Protein AF-A0A6U4D670-F1 (afdb_monomer_lite)

Foldseek 3Di:
DPPPPVVVVVPVVVVVVVVVVVVVVVVVVVLVVLVVVLVVLVVVLVVVCVVCNVVCQCPVDVLSVLSVLLSVLSVVLSVLVVVLCVVCVVPDDPPPSCPVSVVSCVVSPVSVVVCVLVVLCPDPVSVVVSVVVVVVVVVCVVVVVVVLVVLLVQLVVVLVVVVVVVVPDDPDDPDDDPPCPCPVQRPDSVSSSVVSVCVVVVVDDPVVVVVVVVVVVVVVPPPDDDDDD

Secondary structure (DSSP, 8-state):
--SSSTTTTTTTHHHHHHHHHHHHHHHHHHHHHHHHHHHHHHHHHHHHHHHH-HHHHHHH-HHHHHHHHHHHHHHHHHHHHHHHHHHTTT---TTTTTHHHHHHHHHHHHHHHHHHHHHHTTSHHHHHHHHHHHHHHHHHHHHHHHHHHHHHHHHHHHHHHHHHHHTTS-S------------TTSSSHHHHHHHHHHHHTT---HHHHHHHHHHHHHTTS-S------

Radius of gyration: 28.87 Å; chains: 1; bounding box: 53×90×86 Å

InterPro domains:
  IPR005821 Ion transport domain [PF00520] (36-203)
  IPR024862 Transient receptor potential cation channel subfamily V [PTHR10582] (30-207)

pLDDT: mean 78.89, std 16.26, range [40.81, 96.44]

Sequence (229 aa):
MPQAAAAADGQLGGAEGWRSELAVAVAFLAGALAALLLLFFAAHELQGMVQSGPYEHLRGDIWNCVDFVSIIAQGLTLFLLVVDYRRAGGGVSVHGDFQASSTCASIALPPAWFSLLYFMLGFEGSGMLARMVIEITRGVRDFVIILAVVVIGFALSFYVLFQAGSMQHDPMTVGDVDVEDEVFGYRNPLAALVSGFALMLGDFDRDEFSASANESLMNGESENPEPEA

Structure (mmCIF, N/CA/C/O backbone):
data_AF-A0A6U4D670-F1
#
_entry.id   AF-A0A6U4D670-F1
#
loop_
_atom_site.group_PDB
_atom_site.id
_atom_site.type_symbol
_atom_site.label_atom_id
_atom_site.label_alt_id
_atom_site.label_comp_id
_atom_site.label_asym_id
_atom_site.label_entity_id
_atom_site.label_seq_id
_atom_site.pdbx_PDB_ins_code
_atom_site.Cartn_x
_atom_site.Cartn_y
_atom_site.Cartn_z
_atom_site.occupancy
_atom_site.B_iso_or_equiv
_atom_site.auth_seq_id
_atom_site.auth_comp_id
_atom_site.auth_asym_id
_atom_site.auth_atom_id
_atom_site.pdbx_PDB_model_num
ATOM 1 N N . MET A 1 1 ? 5.973 48.879 -40.414 1.00 51.97 1 MET A N 1
ATOM 2 C CA . MET A 1 1 ? 5.107 48.695 -39.230 1.00 51.97 1 MET A CA 1
ATOM 3 C C . MET A 1 1 ? 5.363 47.330 -38.559 1.00 51.97 1 MET A C 1
ATOM 5 O O . MET A 1 1 ? 4.546 46.442 -38.748 1.00 51.97 1 MET A O 1
ATOM 9 N N . PRO A 1 2 ? 6.459 47.122 -37.790 1.00 52.75 2 PRO A N 1
ATOM 10 C CA . PRO A 1 2 ? 6.677 45.880 -37.031 1.00 52.75 2 PRO A CA 1
ATOM 11 C C . PRO A 1 2 ? 6.751 46.063 -35.496 1.00 52.75 2 PRO A C 1
ATOM 13 O O . PRO A 1 2 ? 6.993 45.104 -34.780 1.00 52.75 2 PRO A O 1
ATOM 16 N N . GLN A 1 3 ? 6.537 47.270 -34.958 1.00 52.72 3 GLN A N 1
ATOM 17 C CA . GLN A 1 3 ? 6.722 47.552 -33.521 1.00 52.72 3 GLN A CA 1
ATOM 18 C C . GLN A 1 3 ? 5.490 47.306 -32.634 1.00 52.72 3 GLN A C 1
ATOM 20 O O . GLN A 1 3 ? 5.610 47.373 -31.418 1.00 52.72 3 GLN A O 1
ATOM 25 N N . ALA A 1 4 ? 4.319 47.000 -33.202 1.00 54.19 4 ALA A N 1
ATOM 26 C CA . ALA A 1 4 ? 3.092 46.830 -32.414 1.00 54.19 4 ALA A CA 1
ATOM 27 C C . ALA A 1 4 ? 2.857 45.386 -31.919 1.00 54.19 4 ALA A C 1
ATOM 29 O O . ALA A 1 4 ? 2.030 45.180 -31.040 1.00 54.19 4 ALA A O 1
ATOM 30 N N . ALA A 1 5 ? 3.580 44.391 -32.451 1.00 54.66 5 ALA A N 1
ATOM 31 C CA . ALA A 1 5 ? 3.377 42.980 -32.101 1.00 54.66 5 ALA A CA 1
ATOM 32 C C . ALA A 1 5 ? 4.195 42.516 -30.878 1.00 54.66 5 ALA A C 1
ATOM 34 O O . ALA A 1 5 ? 3.790 41.587 -30.193 1.00 54.66 5 ALA A O 1
ATOM 35 N N . ALA A 1 6 ? 5.304 43.188 -30.548 1.00 52.97 6 ALA A N 1
ATOM 36 C CA . ALA A 1 6 ? 6.181 42.791 -29.437 1.00 52.97 6 ALA A CA 1
ATOM 37 C C . ALA A 1 6 ? 5.686 43.237 -28.044 1.00 52.97 6 ALA A C 1
ATOM 39 O O . ALA A 1 6 ? 6.217 42.796 -27.031 1.00 52.97 6 ALA A O 1
ATOM 40 N N . ALA A 1 7 ? 4.676 44.112 -27.973 1.00 51.53 7 ALA A N 1
ATOM 41 C CA . ALA A 1 7 ? 4.140 44.610 -26.704 1.00 51.53 7 ALA A CA 1
ATOM 42 C C . ALA A 1 7 ? 2.998 43.744 -26.133 1.00 51.53 7 ALA A C 1
ATOM 44 O O . ALA A 1 7 ? 2.655 43.900 -24.965 1.00 51.53 7 ALA A O 1
ATOM 45 N N . ALA A 1 8 ? 2.420 42.833 -26.927 1.00 52.25 8 ALA A N 1
ATOM 46 C CA . ALA A 1 8 ? 1.309 41.981 -26.494 1.00 52.25 8 ALA A CA 1
ATOM 47 C C . ALA A 1 8 ? 1.768 40.688 -25.787 1.00 52.25 8 ALA A C 1
ATOM 49 O O . ALA A 1 8 ? 1.069 40.206 -24.899 1.00 52.25 8 ALA A O 1
ATOM 50 N N . ASP A 1 9 ? 2.964 40.173 -26.100 1.00 50.78 9 ASP A N 1
ATOM 51 C CA . ASP A 1 9 ? 3.511 38.953 -25.474 1.00 50.78 9 ASP A CA 1
ATOM 52 C C . ASP A 1 9 ? 3.996 39.168 -24.029 1.00 50.78 9 ASP A C 1
ATOM 54 O O . ASP A 1 9 ? 4.033 38.238 -23.228 1.00 50.78 9 ASP A O 1
ATOM 58 N N . GLY A 1 10 ? 4.312 40.409 -23.641 1.00 51.47 10 GLY A N 1
ATOM 59 C CA . GLY A 1 10 ? 4.771 40.730 -22.284 1.00 51.47 10 GLY A CA 1
ATOM 60 C C . GLY A 1 10 ? 3.669 40.746 -21.215 1.00 51.47 10 GLY A C 1
ATOM 61 O O . GLY A 1 10 ? 3.979 40.773 -20.026 1.00 51.47 10 GLY A O 1
ATOM 62 N N . GLN A 1 11 ? 2.390 40.737 -21.608 1.00 47.88 11 GLN A N 1
ATOM 63 C CA . GLN A 1 11 ? 1.257 40.877 -20.681 1.00 47.88 11 GLN A CA 1
ATOM 64 C C . GLN A 1 11 ? 0.567 39.554 -20.314 1.00 47.88 11 GLN A C 1
ATOM 66 O O . GLN A 1 11 ? -0.171 39.519 -19.329 1.00 47.88 11 GLN A O 1
ATOM 71 N N . LEU A 1 12 ? 0.832 38.460 -21.036 1.00 51.38 12 LEU A N 1
ATOM 72 C CA . LEU A 1 12 ? 0.263 37.139 -20.729 1.00 51.38 12 LEU A CA 1
ATOM 73 C C . LEU A 1 12 ? 1.076 36.360 -19.677 1.00 51.38 12 LEU A C 1
ATOM 75 O O . LEU A 1 12 ? 0.504 35.554 -18.947 1.00 51.38 12 LEU A O 1
ATOM 79 N N . GLY A 1 13 ? 2.365 36.674 -19.492 1.00 55.50 13 GLY A N 1
ATOM 80 C CA . GLY A 1 13 ? 3.217 36.017 -18.487 1.00 55.50 13 GLY A CA 1
ATOM 81 C C . GLY A 1 13 ? 2.838 36.310 -17.025 1.00 55.50 13 GLY A C 1
ATOM 82 O O . GLY A 1 13 ? 3.104 35.501 -16.139 1.00 55.50 13 GLY A O 1
ATOM 83 N N . GLY A 1 14 ? 2.159 37.430 -16.750 1.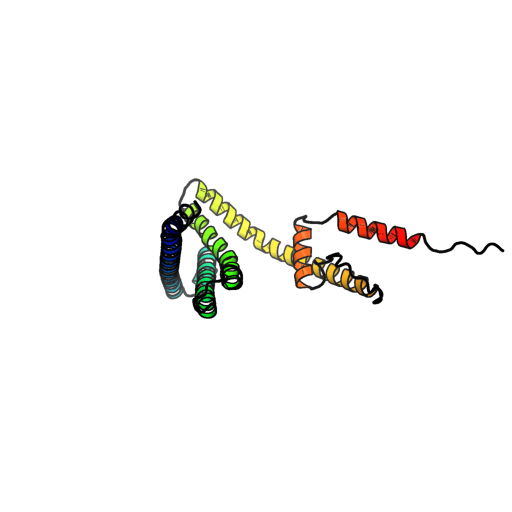00 59.59 14 GLY A N 1
ATOM 84 C CA . GLY A 1 14 ? 1.723 37.780 -15.390 1.00 59.59 14 GLY A CA 1
ATOM 85 C C . GLY A 1 14 ? 0.540 36.948 -14.880 1.00 59.59 14 GLY A C 1
ATOM 86 O O . GLY A 1 14 ? 0.387 36.762 -13.673 1.00 59.59 14 GLY A O 1
ATOM 87 N N . ALA A 1 15 ? -0.292 36.420 -15.784 1.00 60.25 15 ALA A N 1
ATOM 88 C CA . ALA A 1 15 ? -1.466 35.625 -15.424 1.00 60.25 15 ALA A CA 1
ATOM 89 C C . ALA A 1 15 ? -1.141 34.142 -15.160 1.00 60.25 15 ALA A C 1
ATOM 91 O O . ALA A 1 15 ? -1.940 33.448 -14.532 1.00 60.25 15 ALA A O 1
ATOM 92 N N . GLU A 1 16 ? 0.014 33.650 -15.605 1.00 67.06 16 GLU A N 1
ATOM 93 C CA . GLU A 1 16 ? 0.447 32.271 -15.351 1.00 67.06 16 GLU A CA 1
ATOM 94 C C . GLU A 1 16 ? 1.275 32.146 -14.064 1.00 67.06 16 GLU A C 1
ATOM 96 O O . GLU A 1 16 ? 1.171 31.136 -13.368 1.00 67.06 16 GLU A O 1
ATOM 101 N N . GLY A 1 17 ? 2.004 33.201 -13.676 1.00 74.62 17 GLY A N 1
ATOM 102 C CA . GLY A 1 17 ? 2.843 33.204 -12.471 1.00 74.62 17 GLY A CA 1
ATOM 10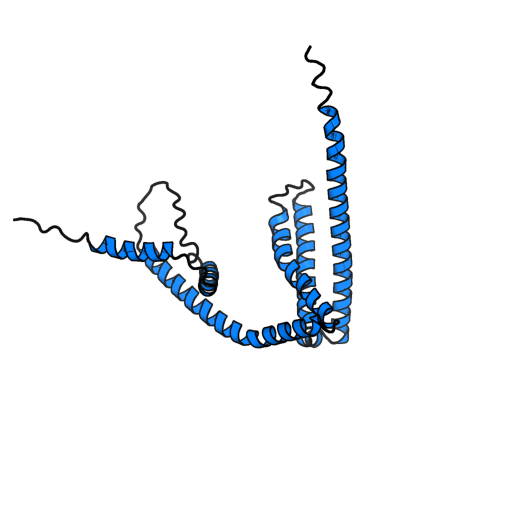3 C C . GLY A 1 17 ? 2.072 33.019 -11.159 1.00 74.62 17 GLY A C 1
ATOM 104 O O . GLY A 1 17 ? 2.480 32.236 -10.308 1.00 74.62 17 GLY A O 1
ATOM 105 N N . TRP A 1 18 ? 0.906 33.655 -10.993 1.00 78.69 18 TRP A N 1
ATOM 106 C CA . TRP A 1 18 ? 0.138 33.504 -9.746 1.00 78.69 18 TRP A CA 1
ATOM 107 C C . TRP A 1 18 ? -0.460 32.097 -9.582 1.00 78.69 18 TRP A C 1
ATOM 109 O O . TRP A 1 18 ? -0.697 31.651 -8.460 1.00 78.69 18 TRP A O 1
ATOM 119 N N . ARG A 1 19 ? -0.696 31.367 -10.682 1.00 79.88 19 ARG A N 1
ATOM 120 C CA . ARG A 1 19 ? -1.243 30.001 -10.634 1.00 79.88 19 ARG A CA 1
ATOM 121 C C . ARG A 1 19 ? -0.210 28.995 -10.141 1.00 79.88 19 ARG A C 1
ATOM 123 O O . ARG A 1 19 ? -0.567 28.113 -9.363 1.00 79.88 19 ARG A O 1
ATOM 130 N N . SER A 1 20 ? 1.048 29.130 -10.562 1.00 79.12 20 SER A N 1
ATOM 131 C CA . SER A 1 20 ? 2.129 28.261 -10.091 1.00 79.12 20 SER A CA 1
ATOM 132 C C . SER A 1 20 ? 2.463 28.528 -8.621 1.00 79.12 20 SER A C 1
ATOM 134 O O . SER A 1 20 ? 2.608 27.576 -7.858 1.00 79.12 20 SER A O 1
ATOM 136 N N . GLU A 1 21 ? 2.474 29.790 -8.183 1.00 80.88 21 GLU A N 1
ATOM 137 C CA . GLU A 1 21 ? 2.678 30.136 -6.769 1.00 80.88 21 GLU A CA 1
ATOM 138 C C . GLU A 1 21 ? 1.559 29.600 -5.864 1.00 80.88 21 GLU A C 1
ATOM 140 O O . GLU A 1 21 ? 1.838 29.011 -4.816 1.00 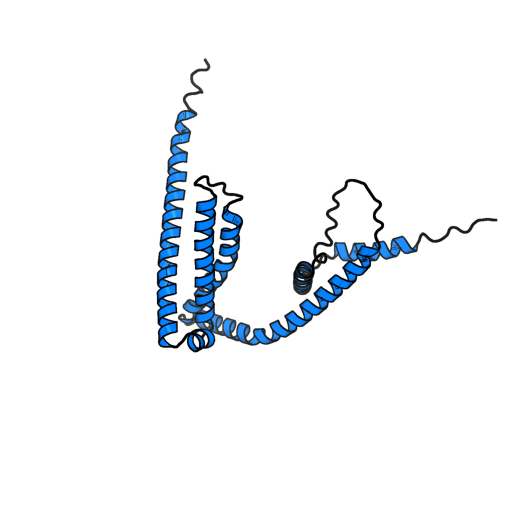80.88 21 GLU A O 1
ATOM 145 N N . LEU A 1 22 ? 0.292 29.730 -6.282 1.00 86.31 22 LEU A N 1
ATOM 146 C CA . LEU A 1 22 ? -0.829 29.150 -5.538 1.00 86.31 22 LEU A CA 1
ATOM 147 C C . LEU A 1 22 ? -0.761 27.622 -5.493 1.00 86.31 22 LEU A C 1
ATOM 149 O O . LEU A 1 22 ? -1.009 27.044 -4.437 1.00 86.31 22 LEU A O 1
ATOM 153 N N . ALA A 1 23 ? -0.414 26.962 -6.600 1.00 82.00 23 ALA A N 1
ATOM 154 C CA . ALA A 1 23 ? -0.290 25.507 -6.634 1.00 82.00 23 ALA A CA 1
ATOM 155 C C . ALA A 1 23 ? 0.781 25.007 -5.652 1.00 82.00 23 ALA A C 1
ATOM 157 O O . ALA A 1 23 ? 0.543 24.057 -4.905 1.00 82.00 23 ALA A O 1
ATOM 158 N N . VAL A 1 24 ? 1.927 25.692 -5.594 1.00 81.25 24 VAL A N 1
ATOM 159 C CA . VAL A 1 24 ? 3.004 25.387 -4.646 1.00 81.25 24 VAL A CA 1
ATOM 160 C C . VAL A 1 24 ? 2.536 25.605 -3.205 1.00 81.25 24 VAL A C 1
ATOM 162 O O . VAL A 1 24 ? 2.697 24.714 -2.370 1.00 81.25 24 VAL A O 1
ATOM 165 N N . ALA A 1 25 ? 1.897 26.738 -2.906 1.00 83.81 25 ALA A N 1
ATOM 166 C CA . ALA A 1 25 ? 1.380 27.022 -1.567 1.00 83.81 25 ALA A CA 1
ATOM 167 C C . ALA A 1 25 ? 0.340 25.984 -1.107 1.00 83.81 25 ALA A C 1
ATOM 169 O O . ALA A 1 25 ? 0.400 25.509 0.029 1.00 83.81 25 ALA A O 1
ATOM 170 N N . VAL A 1 26 ? -0.578 25.586 -1.994 1.00 85.88 26 VAL A N 1
ATOM 171 C CA . VAL A 1 26 ? -1.579 24.544 -1.721 1.00 85.88 26 VAL A CA 1
ATOM 172 C C . VAL A 1 26 ? -0.908 23.196 -1.461 1.00 85.88 26 VAL A C 1
ATOM 174 O O . VAL A 1 26 ? -1.277 22.522 -0.500 1.00 85.88 26 VAL A O 1
ATOM 177 N N . ALA A 1 27 ? 0.099 22.816 -2.249 1.00 82.88 27 ALA A N 1
ATOM 178 C CA . ALA A 1 27 ? 0.836 21.570 -2.044 1.00 82.88 27 ALA A CA 1
ATOM 179 C C . ALA A 1 27 ? 1.574 21.549 -0.694 1.00 82.88 27 ALA A C 1
ATOM 181 O O . ALA A 1 27 ? 1.506 20.554 0.029 1.00 82.88 27 ALA A O 1
ATOM 182 N N . PHE A 1 28 ? 2.216 22.657 -0.306 1.00 84.50 28 PHE A N 1
ATOM 183 C CA . PHE A 1 28 ? 2.864 22.780 1.003 1.00 84.50 28 PHE A CA 1
ATOM 184 C C . PHE A 1 28 ? 1.863 22.698 2.158 1.00 84.50 28 PHE A C 1
ATOM 186 O O . PHE A 1 28 ? 2.112 21.983 3.130 1.00 84.50 28 PHE A O 1
ATOM 193 N N . LEU A 1 29 ? 0.724 23.388 2.053 1.00 89.75 29 LEU A N 1
ATOM 194 C CA . LEU A 1 29 ? -0.338 23.327 3.060 1.00 89.75 29 LEU A CA 1
ATOM 195 C C . LEU A 1 29 ? -0.916 21.913 3.183 1.00 89.75 29 LEU A C 1
ATOM 197 O O . LEU A 1 29 ? -1.081 21.420 4.297 1.00 89.75 29 LEU A O 1
ATOM 201 N N . ALA A 1 30 ? -1.173 21.245 2.057 1.00 88.12 30 ALA A N 1
ATOM 202 C CA . ALA A 1 30 ? -1.659 19.870 2.033 1.00 88.12 30 ALA A CA 1
ATOM 203 C C . ALA A 1 30 ? -0.645 18.900 2.660 1.00 88.12 30 ALA A C 1
ATOM 205 O O . ALA A 1 30 ? -1.025 18.074 3.488 1.00 88.12 30 ALA A O 1
ATOM 206 N N . GLY A 1 31 ? 0.644 19.035 2.334 1.00 87.62 31 GLY A N 1
ATOM 207 C CA . GLY A 1 31 ? 1.711 18.223 2.921 1.00 87.62 31 GLY A CA 1
ATOM 208 C C . GLY A 1 31 ? 1.872 18.444 4.428 1.00 87.62 31 GLY A C 1
ATOM 209 O O . GLY A 1 31 ? 1.986 17.482 5.186 1.00 87.62 31 GLY A O 1
ATOM 210 N N . ALA A 1 32 ? 1.819 19.698 4.886 1.00 90.19 32 ALA A N 1
ATOM 211 C CA . ALA A 1 32 ? 1.884 20.031 6.309 1.00 90.19 32 ALA A CA 1
ATOM 212 C C . ALA A 1 32 ? 0.674 19.483 7.083 1.00 90.19 32 ALA A C 1
ATOM 214 O O . ALA A 1 32 ? 0.835 18.921 8.168 1.00 90.19 32 ALA A O 1
ATOM 215 N N . LEU A 1 33 ? -0.527 19.601 6.511 1.00 94.00 33 LEU A N 1
ATOM 216 C CA . LEU A 1 33 ? -1.744 19.033 7.082 1.00 94.00 33 LEU A CA 1
ATOM 217 C C . LEU A 1 33 ? -1.661 17.503 7.160 1.00 94.00 33 LEU A C 1
ATOM 219 O O . LEU A 1 33 ? -1.970 16.936 8.205 1.00 94.00 33 LEU A O 1
ATOM 223 N N . ALA A 1 34 ? -1.200 16.843 6.094 1.00 90.75 34 ALA A N 1
ATOM 224 C CA . ALA A 1 34 ? -1.013 15.395 6.070 1.00 90.75 34 ALA A CA 1
ATOM 225 C C . ALA A 1 34 ? -0.018 14.932 7.147 1.00 90.75 34 ALA A C 1
ATOM 227 O O . ALA A 1 34 ? -0.297 13.976 7.866 1.00 90.75 34 ALA A O 1
ATOM 228 N N . ALA A 1 35 ? 1.099 15.645 7.323 1.00 92.62 35 ALA A N 1
ATOM 229 C CA . ALA A 1 35 ? 2.068 15.349 8.376 1.00 92.62 35 ALA A CA 1
ATOM 230 C C . ALA A 1 35 ? 1.473 15.518 9.785 1.00 92.62 35 ALA A C 1
ATOM 232 O O . ALA A 1 35 ? 1.715 14.687 10.659 1.00 92.62 35 ALA A O 1
ATOM 233 N N . LEU A 1 36 ? 0.669 16.562 10.010 1.00 96.06 36 LEU A N 1
ATOM 234 C CA . LEU A 1 36 ? 0.008 16.790 11.297 1.00 96.06 36 LEU A CA 1
ATOM 235 C C . LEU A 1 36 ? -1.016 15.694 11.607 1.00 96.06 36 LEU A C 1
ATOM 237 O O . LEU A 1 36 ? -1.032 15.173 12.722 1.00 96.06 36 LEU A O 1
ATOM 241 N N . LEU A 1 37 ? -1.837 15.319 10.624 1.00 93.75 37 LEU A N 1
ATOM 242 C CA . LEU A 1 37 ? -2.795 14.223 10.763 1.00 93.75 37 LEU A CA 1
ATOM 243 C C . LEU A 1 37 ? -2.079 12.899 11.035 1.00 93.75 37 LEU A C 1
ATOM 245 O O . LEU A 1 37 ? -2.473 12.176 11.946 1.00 93.75 37 LEU A O 1
ATOM 249 N N . LEU A 1 38 ? -0.992 12.613 10.317 1.00 94.00 38 LEU A N 1
ATOM 250 C CA . LEU A 1 38 ? -0.191 11.415 10.547 1.00 94.00 38 LEU A CA 1
ATOM 251 C C . LEU A 1 38 ? 0.356 11.365 11.978 1.00 94.00 38 LEU A C 1
ATOM 253 O O . LEU A 1 38 ? 0.266 10.327 12.626 1.00 94.00 38 LEU A O 1
ATOM 257 N N . LEU A 1 39 ? 0.895 12.476 12.489 1.00 95.62 39 LEU A N 1
ATOM 258 C CA . LEU A 1 39 ? 1.386 12.553 13.868 1.00 95.62 39 LEU A CA 1
ATOM 259 C C . LEU A 1 39 ? 0.264 12.346 14.888 1.00 95.62 39 LEU A C 1
ATOM 261 O O . LEU A 1 39 ? 0.475 11.672 15.894 1.00 95.62 39 LEU A O 1
ATOM 265 N N . PHE A 1 40 ? -0.922 12.898 14.625 1.00 96.38 40 PHE A N 1
ATOM 266 C CA . PHE A 1 40 ? -2.096 12.691 15.466 1.00 96.38 40 PHE A CA 1
ATOM 267 C C . PHE A 1 40 ? -2.504 11.210 15.514 1.00 96.38 40 PHE A C 1
ATOM 269 O O . PHE A 1 40 ? -2.640 10.655 16.605 1.00 96.38 40 PHE A O 1
ATOM 276 N N . PHE A 1 41 ? -2.627 10.548 14.359 1.00 94.56 41 PHE A N 1
ATOM 277 C CA . PHE A 1 41 ? -2.946 9.118 14.292 1.00 94.56 41 PHE A CA 1
ATOM 278 C C . PHE A 1 41 ? -1.851 8.252 14.922 1.00 94.56 41 PHE A C 1
ATOM 280 O O . PHE A 1 41 ? -2.153 7.359 15.708 1.00 94.56 41 PHE A O 1
ATOM 287 N N . ALA A 1 42 ? -0.577 8.556 14.668 1.00 94.75 42 ALA A N 1
ATOM 288 C CA . ALA A 1 42 ? 0.547 7.846 15.272 1.00 94.75 42 ALA A CA 1
ATOM 289 C C . ALA A 1 42 ? 0.561 7.971 16.803 1.00 94.75 42 ALA A C 1
ATOM 291 O O . ALA A 1 42 ? 0.826 6.992 17.498 1.00 94.75 42 ALA A O 1
ATOM 292 N N . ALA A 1 43 ? 0.252 9.155 17.342 1.00 95.88 43 ALA A N 1
ATOM 293 C CA . ALA A 1 43 ? 0.142 9.359 18.782 1.00 95.88 43 ALA A CA 1
ATOM 294 C C . ALA A 1 43 ? -1.031 8.567 19.379 1.00 95.88 43 ALA A C 1
ATOM 296 O O . ALA A 1 43 ? -0.876 7.963 20.442 1.00 95.88 43 ALA A O 1
ATOM 297 N N . HIS A 1 44 ? -2.175 8.532 18.688 1.00 94.19 44 HIS A N 1
ATOM 298 C CA . HIS A 1 44 ? -3.331 7.755 19.123 1.00 94.19 44 HIS A CA 1
ATOM 299 C C . HIS A 1 44 ? -3.031 6.247 19.133 1.00 94.19 44 HIS A C 1
ATOM 301 O O . HIS A 1 44 ? -3.315 5.581 20.133 1.00 94.19 44 HIS A O 1
ATOM 307 N N . GLU A 1 45 ? -2.416 5.716 18.075 1.00 94.25 45 GLU A N 1
ATOM 308 C CA . GLU A 1 45 ? -2.035 4.302 18.001 1.00 94.25 45 GLU A CA 1
ATOM 309 C C . GLU A 1 45 ? -0.985 3.938 19.050 1.00 94.25 45 GLU A C 1
ATOM 311 O O . GLU A 1 45 ? -1.106 2.919 19.730 1.00 94.25 45 GLU A O 1
ATOM 316 N N . LEU A 1 46 ? 0.015 4.800 19.260 1.00 94.50 46 LEU A N 1
ATOM 317 C CA . LEU A 1 46 ? 1.027 4.585 20.290 1.00 94.50 46 LEU A CA 1
ATOM 318 C C . LEU A 1 46 ? 0.398 4.542 21.687 1.00 94.50 46 LEU A C 1
ATOM 320 O O . LEU A 1 46 ? 0.760 3.691 22.499 1.00 94.50 46 LEU A O 1
ATOM 324 N N . GLN A 1 47 ? -0.562 5.426 21.966 1.00 95.06 47 GLN A N 1
ATOM 325 C CA . GLN A 1 47 ? -1.297 5.399 23.225 1.00 95.06 47 GLN A CA 1
ATOM 326 C C . GLN A 1 47 ? -2.092 4.093 23.383 1.00 95.06 47 GLN A C 1
ATOM 328 O O . GLN A 1 47 ? -2.080 3.521 24.473 1.00 95.06 47 GLN A O 1
ATOM 333 N N . GLY A 1 48 ? -2.726 3.600 22.314 1.00 90.94 48 GLY A N 1
ATOM 334 C CA . GLY A 1 48 ? -3.399 2.296 22.304 1.00 90.94 48 GLY A CA 1
ATOM 335 C C . GLY A 1 48 ? -2.438 1.157 22.648 1.00 90.94 48 GLY A C 1
ATOM 336 O O . GLY A 1 48 ? -2.661 0.423 23.611 1.00 90.94 48 GLY A O 1
ATOM 337 N N . MET A 1 49 ? -1.294 1.095 21.962 1.00 93.19 49 MET A N 1
ATOM 338 C CA . MET A 1 49 ? -0.256 0.087 22.206 1.00 93.19 49 MET A CA 1
ATOM 339 C C . MET A 1 49 ? 0.306 0.118 23.628 1.00 93.19 49 MET A C 1
ATOM 341 O O . MET A 1 49 ? 0.642 -0.932 24.173 1.00 93.19 49 MET A O 1
ATOM 345 N N . VAL A 1 50 ? 0.427 1.299 24.238 1.00 96.44 50 VAL A N 1
ATOM 346 C CA . VAL A 1 50 ? 0.893 1.431 25.627 1.00 96.44 50 VAL A CA 1
ATOM 347 C C . VAL A 1 50 ? -0.144 0.892 26.618 1.00 96.44 50 VAL A C 1
ATOM 349 O O . VAL A 1 50 ? 0.240 0.351 27.653 1.00 96.44 50 VAL A O 1
ATOM 352 N N . GLN A 1 51 ? -1.439 1.015 26.318 1.00 94.62 51 GLN A N 1
ATOM 353 C CA . GLN A 1 51 ? -2.511 0.593 27.223 1.00 94.62 51 GLN A CA 1
ATOM 354 C C . GLN A 1 51 ? -2.783 -0.915 27.178 1.00 94.62 51 GLN A C 1
ATOM 356 O O . GLN A 1 51 ? -2.927 -1.528 28.233 1.00 94.62 51 GLN A O 1
ATOM 361 N N . SER A 1 52 ? -2.848 -1.515 25.989 1.00 91.94 52 SER A N 1
ATOM 362 C CA . SER A 1 52 ? -3.133 -2.950 25.819 1.00 91.94 52 SER A CA 1
ATOM 363 C C . SER A 1 52 ? -1.880 -3.808 25.625 1.00 91.94 52 SER A C 1
ATOM 365 O O . SER A 1 52 ? -1.949 -5.029 25.665 1.00 91.94 52 SER A O 1
ATOM 367 N N . GLY A 1 53 ? -0.718 -3.194 25.405 1.00 92.31 53 GLY A N 1
ATOM 368 C CA . GLY A 1 53 ? 0.496 -3.888 24.987 1.00 92.31 53 GLY A CA 1
ATOM 369 C C . GLY A 1 53 ? 0.542 -4.109 23.465 1.00 92.31 53 GLY A C 1
ATOM 370 O O . GLY A 1 53 ? -0.492 -4.298 22.819 1.00 92.31 53 GLY A O 1
ATOM 371 N N . PRO A 1 54 ? 1.744 -4.121 22.855 1.00 90.12 54 PRO A N 1
ATOM 372 C CA . PRO A 1 54 ? 1.893 -4.106 21.397 1.00 90.12 54 PRO A CA 1
ATOM 373 C C . PRO A 1 54 ? 1.386 -5.389 20.727 1.00 90.12 54 PRO A C 1
ATOM 375 O O . PRO A 1 54 ? 0.834 -5.347 19.631 1.00 90.12 54 PRO A O 1
ATOM 378 N N . TYR A 1 55 ? 1.555 -6.538 21.384 1.00 90.69 55 TYR A N 1
ATOM 379 C CA . TYR A 1 55 ? 1.149 -7.827 20.829 1.00 90.69 55 TYR A CA 1
ATOM 380 C C . TYR A 1 55 ? -0.372 -8.011 20.826 1.00 90.69 55 TYR A C 1
ATOM 382 O O . TYR A 1 55 ? -0.942 -8.448 19.827 1.00 90.69 55 TYR A O 1
ATOM 390 N N . GLU A 1 56 ? -1.032 -7.660 21.931 1.00 91.56 56 GLU A N 1
ATOM 391 C CA . GLU A 1 56 ? -2.487 -7.774 22.059 1.00 91.56 56 GLU A CA 1
ATOM 392 C C . GLU A 1 56 ? -3.197 -6.739 21.183 1.00 91.56 56 GLU A C 1
ATOM 394 O O . GLU A 1 56 ? -4.186 -7.075 20.535 1.00 91.56 56 GLU A O 1
ATOM 399 N N . HIS A 1 57 ? -2.638 -5.526 21.065 1.00 88.75 57 HIS A N 1
ATOM 400 C CA . HIS A 1 57 ? -3.175 -4.468 20.200 1.00 88.75 57 HIS A CA 1
ATOM 401 C C . HIS A 1 57 ? -3.200 -4.874 18.724 1.00 88.75 57 HIS A C 1
ATOM 403 O O . HIS A 1 57 ? -4.229 -4.750 18.063 1.00 88.75 57 HIS A O 1
ATOM 409 N N . LEU A 1 58 ? -2.077 -5.392 18.210 1.00 88.38 58 LEU A N 1
ATOM 410 C CA . LEU A 1 58 ? -1.930 -5.720 16.787 1.00 88.38 58 LEU A CA 1
ATOM 411 C C . LEU A 1 58 ? -2.625 -7.025 16.387 1.00 88.38 58 LEU A C 1
ATOM 413 O O . LEU A 1 58 ? -3.020 -7.176 15.233 1.00 88.38 58 LEU A O 1
ATOM 417 N N . ARG A 1 59 ? -2.747 -7.990 17.307 1.00 87.38 59 ARG A N 1
ATOM 418 C CA . ARG A 1 59 ? -3.382 -9.287 17.017 1.00 87.38 59 ARG A CA 1
ATOM 419 C C . ARG A 1 59 ? -4.874 -9.308 17.352 1.00 87.38 59 ARG A C 1
ATOM 421 O O . ARG A 1 59 ? -5.592 -10.146 16.809 1.00 87.38 59 ARG A O 1
ATOM 428 N N . GLY A 1 60 ? -5.320 -8.433 18.251 1.00 82.56 60 GLY A N 1
ATOM 429 C CA . GLY A 1 60 ? -6.699 -8.386 18.732 1.00 82.56 60 GLY A CA 1
ATOM 430 C C . GLY A 1 60 ? -7.695 -7.903 17.681 1.00 82.56 60 GLY A C 1
ATOM 431 O O . GLY A 1 60 ? -8.794 -8.449 17.603 1.00 82.56 60 GLY A O 1
ATOM 432 N N . ASP A 1 61 ? -7.302 -6.941 16.842 1.00 87.50 61 ASP A N 1
ATOM 433 C CA . ASP A 1 61 ? -8.154 -6.398 15.784 1.00 87.50 61 ASP A CA 1
ATOM 434 C C . ASP A 1 61 ? -7.385 -6.214 14.467 1.00 87.50 61 ASP A C 1
ATOM 436 O O . ASP A 1 61 ? -6.244 -5.750 14.441 1.00 87.50 61 ASP A O 1
ATOM 440 N N . ILE A 1 62 ? -8.032 -6.570 13.356 1.00 88.75 62 ILE A N 1
ATOM 441 C CA . ILE A 1 62 ? -7.481 -6.398 12.008 1.00 88.75 62 ILE A CA 1
ATOM 442 C C . ILE A 1 62 ? -7.329 -4.914 11.662 1.00 88.75 62 ILE A C 1
ATOM 444 O O . ILE A 1 62 ? -6.392 -4.554 10.953 1.00 88.75 62 ILE A O 1
ATOM 448 N N . TRP A 1 63 ? -8.201 -4.055 12.195 1.00 90.81 63 TRP A N 1
ATOM 449 C CA . TRP A 1 63 ? -8.177 -2.616 11.929 1.00 90.81 63 TRP A CA 1
ATOM 450 C C . TRP A 1 63 ? -6.935 -1.945 12.500 1.00 90.81 63 TRP A C 1
ATOM 452 O O . TRP A 1 63 ? -6.254 -1.241 11.766 1.00 90.81 63 TRP A O 1
ATOM 462 N N . ASN A 1 64 ? -6.546 -2.285 13.732 1.00 91.81 64 ASN A N 1
ATOM 463 C CA . ASN A 1 64 ? -5.303 -1.794 14.334 1.00 91.81 64 ASN A CA 1
ATOM 464 C C . ASN A 1 64 ? -4.076 -2.173 13.491 1.00 91.81 64 ASN A C 1
ATOM 466 O O . ASN A 1 64 ? -3.127 -1.403 13.370 1.00 91.81 64 ASN A O 1
ATOM 470 N N . CYS A 1 65 ? -4.084 -3.366 12.885 1.00 90.50 65 CYS A N 1
ATOM 471 C CA . CYS A 1 65 ? -3.015 -3.788 11.985 1.00 90.50 65 CYS A CA 1
ATOM 472 C C . CYS A 1 65 ? -3.002 -2.957 10.691 1.00 90.50 65 CYS A C 1
ATOM 474 O O . CYS A 1 65 ? -1.936 -2.494 10.282 1.00 90.50 65 CYS A O 1
ATOM 476 N N . VAL A 1 66 ? -4.167 -2.731 10.073 1.00 92.00 66 VAL A N 1
ATOM 477 C CA . VAL A 1 66 ? -4.301 -1.898 8.865 1.00 92.00 66 VAL A CA 1
ATOM 478 C C . VAL A 1 66 ? -3.875 -0.456 9.143 1.00 92.00 66 VAL A C 1
ATOM 480 O O . VAL A 1 66 ? -3.075 0.088 8.382 1.00 92.00 66 VAL A O 1
ATOM 483 N N . ASP A 1 67 ? -4.334 0.137 10.243 1.00 92.00 67 ASP A N 1
ATOM 484 C CA . ASP A 1 67 ? -4.013 1.514 10.621 1.00 92.00 67 ASP A CA 1
ATOM 485 C C . ASP A 1 67 ? -2.524 1.665 10.949 1.00 92.00 67 ASP A C 1
ATOM 487 O O . ASP A 1 67 ? -1.873 2.587 10.455 1.00 92.00 67 ASP A O 1
ATOM 491 N N . PHE A 1 68 ? -1.930 0.709 11.669 1.00 92.25 68 PHE A N 1
ATOM 492 C CA . PHE A 1 68 ? -0.492 0.705 11.937 1.00 92.25 68 PHE A CA 1
ATOM 493 C C . PHE A 1 68 ? 0.349 0.604 10.655 1.00 92.25 68 PHE A C 1
ATOM 495 O O . PHE A 1 68 ? 1.293 1.376 10.467 1.00 92.25 68 PHE A O 1
ATOM 502 N N . VAL A 1 69 ? -0.001 -0.313 9.745 1.00 92.44 69 VAL A N 1
ATOM 503 C CA . VAL A 1 69 ? 0.677 -0.453 8.444 1.00 92.44 69 VAL A CA 1
ATOM 504 C C . VAL A 1 69 ? 0.512 0.817 7.610 1.00 92.44 69 VAL A C 1
ATOM 506 O O . VAL A 1 69 ? 1.482 1.284 7.011 1.00 92.44 69 VAL A O 1
ATOM 509 N N . SER A 1 70 ? -0.683 1.409 7.612 1.00 93.38 70 SER A N 1
ATOM 510 C CA . SER A 1 70 ? -0.986 2.659 6.915 1.00 93.38 70 SER A CA 1
ATOM 511 C C . SER A 1 70 ? -0.138 3.820 7.446 1.00 93.38 70 SER A C 1
ATOM 513 O O . SER A 1 70 ? 0.507 4.514 6.660 1.00 93.38 70 SER A O 1
ATOM 515 N N . ILE A 1 71 ? -0.033 3.981 8.770 1.00 93.94 71 ILE A N 1
ATOM 516 C CA . ILE A 1 71 ? 0.795 5.016 9.411 1.00 93.94 71 ILE A CA 1
ATOM 517 C C . ILE A 1 71 ? 2.272 4.840 9.051 1.00 93.94 71 ILE A C 1
ATOM 519 O O . ILE A 1 71 ? 2.940 5.815 8.704 1.00 93.94 71 ILE A O 1
ATOM 523 N N . ILE A 1 72 ? 2.795 3.610 9.088 1.00 94.19 72 ILE A N 1
ATOM 524 C CA . ILE A 1 72 ? 4.186 3.343 8.700 1.00 94.19 72 ILE A CA 1
ATOM 525 C C . ILE A 1 72 ? 4.414 3.682 7.226 1.00 94.19 72 ILE A C 1
ATOM 527 O O . ILE A 1 72 ? 5.382 4.372 6.904 1.00 94.19 72 ILE A O 1
ATOM 531 N N . ALA A 1 73 ? 3.537 3.226 6.331 1.00 93.88 73 ALA A N 1
ATOM 532 C CA . ALA A 1 73 ? 3.678 3.447 4.895 1.00 93.88 73 ALA A CA 1
ATOM 533 C C . ALA A 1 73 ? 3.583 4.940 4.531 1.00 93.88 73 ALA A C 1
ATOM 535 O O . ALA A 1 73 ? 4.386 5.449 3.744 1.00 93.88 73 ALA A O 1
ATOM 536 N N . GLN A 1 74 ? 2.656 5.673 5.151 1.00 93.00 74 GLN A N 1
ATOM 537 C CA . GLN A 1 74 ? 2.526 7.122 4.982 1.00 93.00 74 GLN A CA 1
ATOM 538 C C . GLN A 1 74 ? 3.720 7.878 5.576 1.00 93.00 74 GLN A C 1
ATOM 540 O O . GLN A 1 74 ? 4.240 8.800 4.947 1.00 93.00 74 GLN A O 1
ATOM 545 N N . GLY A 1 75 ? 4.207 7.465 6.749 1.00 93.75 75 GLY A N 1
ATOM 546 C CA . GLY A 1 75 ? 5.409 8.031 7.360 1.00 93.75 75 GLY A CA 1
ATOM 547 C C . GLY A 1 75 ? 6.648 7.832 6.496 1.00 93.75 75 GLY A C 1
ATOM 548 O O . GLY A 1 75 ? 7.411 8.776 6.288 1.00 93.75 75 GLY A O 1
ATOM 549 N N . LEU A 1 76 ? 6.810 6.639 5.920 1.00 94.06 76 LEU A N 1
ATOM 550 C CA . LEU A 1 76 ? 7.876 6.349 4.965 1.00 94.06 76 LEU A CA 1
ATOM 551 C C . LEU A 1 76 ? 7.740 7.201 3.698 1.00 94.06 76 LEU A C 1
ATOM 553 O O . LEU A 1 76 ? 8.734 7.750 3.230 1.00 94.06 76 LEU A O 1
ATOM 557 N N . THR A 1 77 ? 6.522 7.373 3.186 1.00 92.62 77 THR A N 1
ATOM 558 C CA . THR A 1 77 ? 6.248 8.227 2.021 1.00 92.62 77 THR A CA 1
ATOM 559 C C . THR A 1 77 ? 6.666 9.676 2.281 1.00 92.62 77 THR A C 1
ATOM 561 O O . THR A 1 77 ? 7.386 10.259 1.472 1.00 92.62 77 THR A O 1
ATOM 564 N N . LEU A 1 78 ? 6.279 10.254 3.425 1.00 90.75 78 LEU A N 1
ATOM 565 C CA . LEU A 1 78 ? 6.678 11.616 3.800 1.00 90.75 78 LEU A CA 1
ATOM 566 C C . LEU A 1 78 ? 8.189 11.730 4.016 1.00 90.75 78 LEU A C 1
ATOM 568 O O . LEU A 1 78 ? 8.798 12.717 3.608 1.00 90.75 78 LEU A O 1
ATOM 572 N N . PHE A 1 79 ? 8.808 10.722 4.629 1.00 91.94 79 PHE A N 1
ATOM 573 C CA . PHE A 1 79 ? 10.255 10.687 4.804 1.00 91.94 79 PHE A CA 1
ATOM 574 C C . PHE A 1 79 ? 10.987 10.689 3.455 1.00 91.94 79 PHE A C 1
ATOM 576 O O . PHE A 1 79 ? 11.882 11.511 3.250 1.00 91.94 79 PHE A O 1
ATOM 583 N N . LEU A 1 80 ? 10.581 9.822 2.523 1.00 90.94 80 LEU A N 1
ATOM 584 C CA . LEU A 1 80 ? 11.149 9.766 1.176 1.00 90.94 80 LEU A CA 1
ATOM 585 C C . LEU A 1 80 ? 10.913 11.070 0.418 1.00 90.94 80 LEU A C 1
ATOM 587 O O . LEU A 1 80 ? 11.841 11.574 -0.199 1.00 90.94 80 LEU A O 1
ATOM 591 N N . LEU A 1 81 ? 9.734 11.678 0.552 1.00 87.56 81 LEU A N 1
ATOM 592 C CA . LEU A 1 81 ? 9.441 12.978 -0.048 1.00 87.56 81 LEU A CA 1
ATOM 593 C C . LEU A 1 81 ? 10.409 14.068 0.445 1.00 87.56 81 LEU A C 1
ATOM 595 O O . LEU A 1 81 ? 10.894 14.873 -0.349 1.00 87.56 81 LEU A O 1
ATOM 599 N N . VAL A 1 82 ? 10.734 14.090 1.743 1.00 87.44 82 VAL A N 1
ATOM 600 C CA . VAL A 1 82 ? 11.718 15.033 2.302 1.00 87.44 82 VAL A CA 1
ATOM 601 C C . VAL A 1 82 ? 13.128 14.745 1.780 1.00 87.44 82 VAL A C 1
ATOM 603 O O . VAL A 1 82 ? 13.882 15.682 1.509 1.00 87.44 82 VAL A O 1
ATOM 606 N N . VAL A 1 83 ? 13.506 13.471 1.646 1.00 88.38 83 VAL A N 1
ATOM 607 C CA . VAL A 1 83 ? 14.807 13.070 1.087 1.00 88.38 83 VAL A CA 1
ATOM 608 C C . VAL A 1 83 ? 14.919 13.483 -0.380 1.00 88.38 83 VAL A C 1
ATOM 610 O O . VAL A 1 83 ? 15.919 14.100 -0.750 1.00 88.38 83 VAL A O 1
ATOM 613 N N . ASP A 1 84 ? 13.894 13.204 -1.179 1.00 86.38 84 ASP A N 1
ATOM 614 C CA . ASP A 1 84 ? 13.806 13.559 -2.597 1.00 86.38 84 ASP A CA 1
ATOM 615 C C . ASP A 1 84 ? 13.876 15.085 -2.769 1.00 86.38 84 ASP A C 1
ATOM 617 O O . ASP A 1 84 ? 14.704 15.592 -3.526 1.00 86.38 84 ASP A O 1
ATOM 621 N N . TYR A 1 85 ? 13.130 15.843 -1.956 1.00 82.94 85 TYR A N 1
ATOM 622 C CA . TYR A 1 85 ? 13.180 17.310 -1.952 1.00 82.94 85 TYR A CA 1
ATOM 623 C C . TYR A 1 85 ? 14.578 17.862 -1.628 1.00 82.94 85 TYR A C 1
ATOM 625 O O . TYR A 1 85 ? 15.044 18.814 -2.257 1.00 82.94 85 TYR A O 1
ATOM 633 N N . ARG A 1 86 ? 15.280 17.262 -0.655 1.00 84.50 86 ARG A N 1
ATOM 634 C CA . ARG A 1 86 ? 16.657 17.657 -0.314 1.00 84.50 86 ARG A CA 1
ATOM 635 C C . ARG A 1 86 ? 17.646 17.319 -1.426 1.00 84.50 86 ARG A C 1
ATOM 637 O O . ARG A 1 86 ? 18.576 18.093 -1.644 1.00 84.50 86 ARG A O 1
ATOM 644 N N . ARG A 1 87 ? 17.463 16.187 -2.111 1.00 82.94 87 ARG A N 1
ATOM 645 C CA . ARG A 1 87 ? 18.313 15.756 -3.233 1.00 82.94 87 ARG A CA 1
ATOM 646 C C . ARG A 1 87 ? 18.141 16.644 -4.461 1.00 82.94 87 ARG A C 1
ATOM 648 O O . ARG A 1 87 ? 19.140 16.972 -5.089 1.00 82.94 87 ARG A O 1
ATOM 655 N N . ALA A 1 88 ? 16.919 17.092 -4.735 1.00 78.19 88 ALA A N 1
ATOM 656 C CA . ALA A 1 88 ? 16.612 17.993 -5.844 1.00 78.19 88 ALA A CA 1
ATOM 657 C C . ALA A 1 88 ? 17.228 19.403 -5.688 1.00 78.19 88 ALA A C 1
ATOM 659 O O . ALA A 1 88 ? 17.186 20.209 -6.613 1.00 78.19 88 ALA A O 1
ATOM 660 N N . GLY A 1 89 ? 17.794 19.750 -4.522 1.00 69.25 89 GLY A N 1
ATOM 661 C CA . GLY A 1 89 ? 18.506 21.021 -4.323 1.00 69.25 89 GLY A CA 1
ATOM 662 C C . GLY A 1 89 ? 17.645 22.276 -4.536 1.00 69.25 89 GLY A C 1
ATOM 663 O O . GLY A 1 89 ? 18.186 23.352 -4.775 1.00 69.25 89 GLY A O 1
ATOM 664 N N . GLY A 1 90 ? 16.314 22.146 -4.475 1.00 65.06 90 GLY A N 1
ATOM 665 C CA . GLY A 1 90 ? 15.353 23.212 -4.787 1.00 65.06 90 GLY A CA 1
ATOM 666 C C . GLY A 1 90 ? 15.024 23.380 -6.280 1.00 65.06 90 GLY A C 1
ATOM 667 O O . GLY A 1 90 ? 14.146 24.175 -6.607 1.00 65.06 90 GLY A O 1
ATOM 668 N N . GLY A 1 91 ? 15.675 22.633 -7.179 1.00 60.09 91 GLY A N 1
ATOM 669 C CA . GLY A 1 91 ? 15.340 22.560 -8.602 1.00 60.09 91 GLY A CA 1
ATOM 670 C C . GLY A 1 91 ? 14.427 21.367 -8.869 1.00 60.09 91 GLY A C 1
ATOM 671 O O . GLY A 1 91 ? 14.888 20.239 -8.949 1.00 60.09 91 GLY A O 1
ATOM 672 N N . VAL A 1 92 ? 13.121 21.602 -8.966 1.00 57.72 92 VAL A N 1
ATOM 673 C CA . VAL A 1 92 ? 12.120 20.534 -9.101 1.00 57.72 92 VAL A CA 1
ATOM 674 C C . VAL A 1 92 ? 12.043 20.078 -10.560 1.00 57.72 92 VAL A C 1
ATOM 676 O O . VAL A 1 92 ? 11.406 20.746 -11.376 1.00 57.72 92 VAL A O 1
ATOM 679 N N . SER A 1 93 ? 12.644 18.933 -10.898 1.00 57.16 93 SER A N 1
ATOM 680 C CA . SER A 1 93 ? 12.355 18.246 -12.159 1.00 57.16 93 SER A CA 1
ATOM 681 C C . SER A 1 93 ? 11.303 17.160 -11.914 1.00 57.16 93 SER A C 1
ATOM 683 O O . SER A 1 93 ? 11.548 16.143 -11.269 1.00 57.16 93 SER A O 1
ATOM 685 N N . VAL A 1 94 ? 10.084 17.402 -12.405 1.00 56.50 94 VAL A N 1
ATOM 686 C CA . VAL A 1 94 ? 8.858 16.652 -12.055 1.00 56.50 94 VAL A CA 1
ATOM 687 C C . VAL A 1 94 ? 8.917 15.157 -12.417 1.00 56.50 94 VAL A C 1
ATOM 689 O O . VAL A 1 94 ? 8.187 14.369 -11.829 1.00 56.50 94 VAL A O 1
ATOM 692 N N . HIS A 1 95 ? 9.765 14.746 -13.364 1.00 55.00 95 HIS A N 1
ATOM 693 C CA . HIS A 1 95 ? 9.730 13.388 -13.930 1.00 55.00 95 HIS A CA 1
ATOM 694 C C . HIS A 1 95 ? 10.763 12.393 -13.374 1.00 55.00 95 HIS A C 1
ATOM 696 O O . HIS A 1 95 ? 10.576 11.197 -13.565 1.00 55.00 95 HIS A O 1
ATOM 702 N N . GLY A 1 96 ? 11.823 12.838 -12.692 1.00 58.84 96 GLY A N 1
ATOM 703 C CA . GLY A 1 96 ? 12.891 11.937 -12.220 1.00 58.84 96 GLY A CA 1
ATOM 704 C C . GLY A 1 96 ? 13.040 11.879 -10.703 1.00 58.84 96 GLY A C 1
ATOM 705 O O . GLY A 1 96 ? 13.286 10.816 -10.137 1.00 58.84 96 GLY A O 1
ATOM 706 N N . ASP A 1 97 ? 12.841 13.010 -10.028 1.00 66.88 97 ASP A N 1
ATOM 707 C CA . ASP A 1 97 ? 13.325 13.164 -8.654 1.00 66.88 97 ASP A CA 1
ATOM 708 C C . ASP A 1 97 ? 12.368 12.597 -7.591 1.00 66.88 97 ASP A C 1
ATOM 710 O O . ASP A 1 97 ? 12.786 12.355 -6.464 1.00 66.88 97 ASP A O 1
ATOM 714 N N . PHE A 1 98 ? 11.104 12.327 -7.945 1.00 75.88 98 PHE A N 1
ATOM 715 C CA . PHE A 1 98 ? 10.053 11.875 -7.013 1.00 75.88 98 PHE A CA 1
ATOM 716 C C . PHE A 1 98 ? 9.580 10.433 -7.253 1.00 75.88 98 PHE A C 1
ATOM 718 O O . PHE A 1 98 ? 8.504 10.033 -6.800 1.00 75.88 98 PHE A O 1
ATOM 725 N N . GLN A 1 99 ? 10.341 9.622 -7.992 1.00 82.19 99 GLN A N 1
ATOM 726 C CA . GLN A 1 99 ? 9.906 8.267 -8.349 1.00 82.19 99 GLN A CA 1
ATOM 727 C C . GLN A 1 99 ? 9.763 7.356 -7.116 1.00 82.19 99 GLN A C 1
ATOM 729 O O . GLN A 1 99 ? 8.804 6.590 -7.009 1.00 82.19 99 GLN A O 1
ATOM 734 N N . ALA A 1 100 ? 10.674 7.467 -6.144 1.00 84.12 100 ALA A N 1
ATOM 735 C CA . ALA A 1 100 ? 10.640 6.648 -4.934 1.00 84.12 100 ALA A CA 1
ATOM 736 C C . ALA A 1 100 ? 9.461 7.020 -4.020 1.00 84.12 100 ALA A C 1
ATOM 738 O O . ALA A 1 100 ? 8.704 6.144 -3.592 1.00 84.12 100 ALA A O 1
ATOM 739 N N . SER A 1 101 ? 9.272 8.317 -3.756 1.00 87.31 101 SER A N 1
ATOM 740 C CA . SER A 1 101 ? 8.150 8.814 -2.952 1.00 87.31 101 SER A CA 1
ATOM 741 C C . SER A 1 101 ? 6.791 8.538 -3.601 1.00 87.31 101 SER A C 1
ATOM 743 O O . SER A 1 101 ? 5.883 8.082 -2.907 1.00 87.31 101 SER A O 1
ATOM 745 N N . SER A 1 102 ? 6.646 8.719 -4.917 1.00 87.88 102 SER A N 1
ATOM 746 C CA . SER A 1 102 ? 5.397 8.400 -5.633 1.00 87.88 102 SER A CA 1
ATOM 747 C C . SER A 1 102 ? 5.073 6.903 -5.639 1.00 87.88 102 SER A C 1
ATOM 749 O O . SER A 1 102 ? 3.929 6.523 -5.381 1.00 87.88 102 SER A O 1
ATOM 751 N N . THR A 1 103 ? 6.074 6.040 -5.838 1.00 89.25 103 THR A N 1
ATOM 752 C CA . THR A 1 103 ? 5.891 4.582 -5.752 1.00 89.25 103 THR A CA 1
ATOM 753 C C . THR A 1 103 ? 5.450 4.176 -4.347 1.00 89.25 103 THR A C 1
ATOM 755 O O . THR A 1 103 ? 4.484 3.430 -4.193 1.00 89.25 103 THR A O 1
ATOM 758 N N . CYS A 1 104 ? 6.085 4.716 -3.302 1.00 90.75 104 CYS A N 1
ATOM 759 C CA . CYS A 1 104 ? 5.688 4.438 -1.922 1.00 90.75 104 CYS A CA 1
ATOM 760 C C . CYS A 1 104 ? 4.266 4.945 -1.620 1.00 90.75 104 CYS A C 1
ATOM 762 O O . CYS A 1 104 ? 3.466 4.209 -1.039 1.00 90.75 104 CYS A O 1
ATOM 764 N N . ALA A 1 105 ? 3.911 6.138 -2.108 1.00 89.94 105 ALA A N 1
ATOM 765 C CA . ALA A 1 105 ? 2.568 6.697 -1.970 1.00 89.94 105 ALA A CA 1
ATOM 766 C C . ALA A 1 105 ? 1.498 5.794 -2.603 1.00 89.94 105 ALA A C 1
ATOM 768 O O . ALA A 1 105 ? 0.446 5.576 -2.003 1.00 89.94 105 ALA A O 1
ATOM 769 N N . SER A 1 106 ? 1.776 5.214 -3.777 1.00 92.50 106 SER A N 1
ATOM 770 C CA . SER A 1 106 ? 0.842 4.302 -4.453 1.00 92.50 106 SER A CA 1
ATOM 771 C C . SER A 1 106 ? 0.510 3.053 -3.624 1.00 92.50 106 SER A C 1
ATOM 773 O O . SER A 1 106 ? -0.601 2.538 -3.710 1.00 92.50 106 SER A O 1
ATOM 775 N N . ILE A 1 107 ? 1.440 2.616 -2.768 1.00 90.75 107 ILE A N 1
ATOM 776 C CA . ILE A 1 107 ? 1.271 1.470 -1.865 1.00 90.75 107 ILE A CA 1
ATOM 777 C C . ILE A 1 107 ? 0.648 1.903 -0.528 1.00 90.75 107 ILE A C 1
ATOM 779 O O . ILE A 1 107 ? -0.114 1.148 0.073 1.00 90.75 107 ILE A O 1
ATOM 783 N N . ALA A 1 108 ? 0.944 3.117 -0.059 1.00 91.12 108 ALA A N 1
ATOM 784 C CA . ALA A 1 108 ? 0.449 3.647 1.212 1.00 91.12 108 ALA A CA 1
ATOM 785 C C . ALA A 1 108 ? -1.025 4.086 1.162 1.00 91.12 108 ALA A C 1
ATOM 787 O O . ALA A 1 108 ? -1.716 4.046 2.182 1.00 91.12 108 ALA A O 1
ATOM 788 N N . LEU A 1 109 ? -1.517 4.509 -0.007 1.00 90.94 109 LEU A N 1
ATOM 789 C CA . LEU A 1 109 ? -2.882 5.015 -0.166 1.00 90.94 109 LEU A CA 1
ATOM 790 C C . LEU A 1 109 ? -3.968 3.935 -0.022 1.00 90.94 109 LEU A C 1
ATOM 792 O O . LEU A 1 109 ? -4.926 4.193 0.709 1.00 90.94 109 LEU A O 1
ATOM 796 N N . PRO A 1 110 ? -3.881 2.746 -0.653 1.00 93.25 110 PRO A N 1
ATOM 797 C CA . PRO A 1 110 ? -4.946 1.751 -0.556 1.00 93.25 110 PRO A CA 1
ATOM 798 C C . PRO A 1 110 ? -5.297 1.352 0.888 1.00 93.25 110 PRO A C 1
ATOM 800 O O . PRO A 1 110 ? -6.484 1.394 1.212 1.00 93.25 110 PRO A O 1
ATOM 803 N N . PRO A 1 111 ? -4.338 1.055 1.794 1.00 90.12 111 PRO A N 1
ATOM 804 C CA . PRO A 1 111 ? -4.638 0.790 3.206 1.00 90.12 111 PRO A CA 1
ATOM 805 C C . PRO A 1 111 ? -5.415 1.920 3.893 1.00 90.12 111 PRO A C 1
ATOM 807 O O . PRO A 1 111 ? -6.357 1.648 4.629 1.00 90.12 111 PRO A O 1
ATOM 810 N N . ALA A 1 112 ? -5.082 3.182 3.606 1.00 87.81 112 ALA A N 1
ATOM 811 C CA . ALA A 1 112 ? -5.794 4.334 4.160 1.00 87.81 112 ALA A CA 1
ATOM 812 C C . ALA A 1 112 ? -7.259 4.397 3.695 1.00 87.81 112 ALA A C 1
ATOM 814 O O . ALA A 1 112 ? -8.153 4.727 4.473 1.00 87.81 112 ALA A O 1
ATOM 815 N N . TRP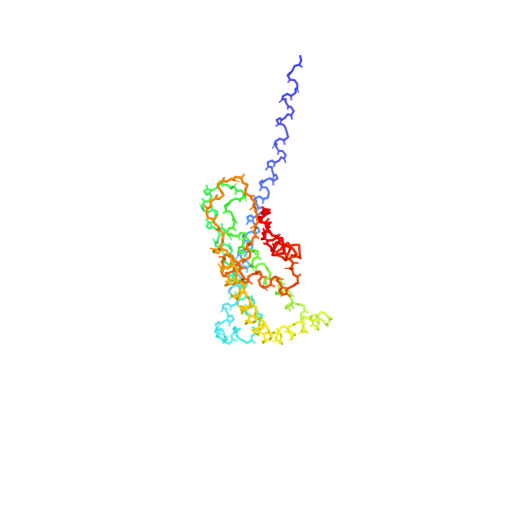 A 1 113 ? -7.516 4.041 2.434 1.00 91.50 113 TRP A N 1
ATOM 816 C CA . TRP A 1 113 ? -8.875 3.923 1.905 1.00 91.50 113 TRP A CA 1
ATOM 817 C C . TRP A 1 113 ? -9.620 2.716 2.482 1.00 91.50 113 TRP A C 1
ATOM 819 O O . TRP A 1 113 ? -10.827 2.805 2.705 1.00 91.50 113 TRP A O 1
ATOM 829 N N . PHE A 1 114 ? -8.929 1.614 2.790 1.00 89.44 114 PHE A N 1
ATOM 830 C CA . PHE A 1 114 ? -9.539 0.468 3.468 1.00 89.44 114 PHE A CA 1
ATOM 831 C C . PHE A 1 114 ? -10.064 0.822 4.862 1.00 89.44 114 PHE A C 1
ATOM 833 O O . PHE A 1 114 ? -11.117 0.307 5.238 1.00 89.44 114 PHE A O 1
ATOM 840 N N . SER A 1 115 ? -9.437 1.755 5.587 1.00 88.12 115 SER A N 1
ATOM 841 C CA . SER A 1 115 ? -9.960 2.248 6.870 1.00 88.12 115 SER A CA 1
ATOM 842 C C . SER A 1 115 ? -11.335 2.931 6.739 1.00 88.12 115 SER A C 1
ATOM 844 O O . SER A 1 115 ? -12.064 3.037 7.721 1.00 88.12 115 SER A O 1
ATOM 846 N N . LEU A 1 116 ? -11.788 3.311 5.533 1.00 88.62 116 LEU A N 1
ATOM 847 C CA . LEU A 1 116 ? -13.177 3.757 5.338 1.00 88.62 116 LEU A CA 1
ATOM 848 C C . LEU A 1 116 ? -14.207 2.658 5.608 1.00 88.62 116 LEU A C 1
ATOM 850 O O . LEU A 1 116 ? -15.308 2.954 6.078 1.00 88.62 116 LEU A O 1
ATOM 854 N N . LEU A 1 117 ? -13.856 1.394 5.361 1.00 89.31 117 LEU A N 1
ATOM 855 C CA . LEU A 1 117 ? -14.733 0.263 5.664 1.00 89.31 117 LEU A CA 1
ATOM 856 C C . LEU A 1 117 ? -15.004 0.149 7.169 1.00 89.31 117 LEU A C 1
ATOM 858 O O . LEU A 1 117 ? -16.102 -0.257 7.552 1.00 89.31 117 LEU A O 1
ATOM 862 N N . TYR A 1 118 ? -14.054 0.561 8.015 1.00 90.62 118 TYR A N 1
ATOM 863 C CA . TYR A 1 118 ? -14.261 0.630 9.459 1.00 90.62 118 TYR A CA 1
ATOM 864 C C . TYR A 1 118 ? -15.382 1.615 9.808 1.00 90.62 118 TYR A C 1
ATOM 866 O O . TYR A 1 118 ? -16.319 1.264 10.523 1.00 90.62 118 TYR A O 1
ATOM 874 N N . PHE A 1 119 ? -15.370 2.816 9.222 1.00 90.56 119 PHE A N 1
ATOM 875 C CA . PHE A 1 119 ? -16.437 3.800 9.436 1.00 90.56 119 PHE A CA 1
ATOM 876 C C . PHE A 1 119 ? -17.793 3.334 8.888 1.00 90.56 119 PHE A C 1
ATOM 878 O O . PHE A 1 119 ? -18.838 3.685 9.440 1.00 90.56 119 PHE A O 1
ATOM 885 N N . MET A 1 120 ? -17.804 2.490 7.849 1.00 92.00 120 MET A N 1
ATOM 886 C CA . MET A 1 120 ? -19.042 1.915 7.314 1.00 92.00 120 MET A CA 1
ATOM 887 C C . MET A 1 120 ? -19.746 0.963 8.294 1.00 92.00 120 MET A C 1
ATOM 889 O O . MET A 1 120 ? -20.964 0.809 8.204 1.00 92.00 120 MET A O 1
ATOM 893 N N . LEU A 1 121 ? -19.029 0.373 9.259 1.00 91.25 121 LEU A N 1
ATOM 894 C CA . LEU A 1 121 ? -19.613 -0.522 10.270 1.00 91.25 121 LEU A CA 1
ATOM 895 C C . LEU A 1 121 ? -20.636 0.171 11.183 1.00 91.25 121 LEU A C 1
ATOM 897 O O . LEU A 1 121 ? -21.462 -0.518 11.784 1.00 91.25 121 LEU A O 1
ATOM 901 N N . GLY A 1 122 ? -20.589 1.505 11.282 1.00 91.69 122 GLY A N 1
ATOM 902 C CA . GLY A 1 122 ? -21.516 2.302 12.089 1.00 91.69 122 GLY A CA 1
ATOM 903 C C . GLY A 1 122 ? -22.902 2.501 11.466 1.00 91.69 122 GLY A C 1
ATOM 904 O O . GLY A 1 122 ? -23.819 2.930 12.162 1.00 91.69 122 GLY A O 1
ATOM 905 N N . PHE A 1 123 ? -23.082 2.189 10.181 1.00 94.69 123 PHE A N 1
ATOM 906 C CA . PHE A 1 123 ? -24.359 2.351 9.484 1.00 94.69 123 PHE A CA 1
ATOM 907 C C . PHE A 1 123 ? -25.121 1.024 9.398 1.00 94.69 123 PHE A C 1
ATOM 909 O O . PHE A 1 123 ? -24.543 -0.017 9.090 1.00 94.69 123 PHE A O 1
ATOM 916 N N . GLU A 1 124 ? -26.442 1.057 9.590 1.00 92.50 124 GLU A N 1
ATOM 917 C CA . GLU A 1 124 ? -27.277 -0.156 9.616 1.00 92.50 124 GLU A CA 1
ATOM 918 C C . GLU A 1 124 ? -27.276 -0.923 8.282 1.00 92.50 124 GLU A C 1
ATOM 920 O O . GLU A 1 124 ? -27.188 -2.149 8.272 1.00 92.50 124 GLU A O 1
ATOM 925 N N . GLY A 1 125 ? -27.332 -0.210 7.151 1.00 92.12 125 GLY A N 1
ATOM 926 C CA . GLY A 1 125 ? -27.361 -0.827 5.821 1.00 92.12 125 GLY A CA 1
ATOM 927 C C . GLY A 1 125 ? -25.986 -1.296 5.338 1.00 92.12 125 GLY A C 1
ATOM 928 O O . GLY A 1 125 ? -25.794 -2.464 5.006 1.00 92.12 125 GLY A O 1
ATOM 929 N N . SER A 1 126 ? -25.007 -0.391 5.301 1.00 93.00 126 SER A N 1
ATOM 930 C CA . SER A 1 126 ? -23.668 -0.690 4.778 1.00 93.00 126 SER A CA 1
ATOM 931 C C . SER A 1 126 ? -22.790 -1.486 5.747 1.00 93.00 126 SER A C 1
ATOM 933 O O . SER A 1 126 ? -21.894 -2.204 5.298 1.00 93.00 126 SER A O 1
ATOM 935 N N . GLY A 1 127 ? -23.067 -1.440 7.052 1.00 93.00 127 GLY A N 1
ATOM 936 C CA . GLY A 1 127 ? -22.307 -2.183 8.053 1.00 93.00 127 GLY A CA 1
ATOM 937 C C . GLY A 1 127 ? -22.442 -3.698 7.907 1.00 93.00 127 GLY A C 1
ATOM 938 O O . GLY A 1 127 ? -21.468 -4.418 8.126 1.00 93.00 127 GLY A O 1
ATOM 939 N N . MET A 1 128 ? -23.603 -4.203 7.469 1.00 94.50 128 MET A N 1
ATOM 940 C CA . MET A 1 128 ? -23.780 -5.637 7.197 1.00 94.50 128 MET A CA 1
ATOM 941 C C . MET A 1 128 ? -22.876 -6.107 6.052 1.00 94.50 128 MET A C 1
ATOM 943 O O . MET A 1 128 ? -22.215 -7.138 6.177 1.00 94.50 128 MET A O 1
ATOM 947 N N . LEU A 1 129 ? -22.798 -5.322 4.973 1.00 93.19 129 LEU A N 1
ATOM 948 C CA . LEU A 1 129 ? -21.927 -5.615 3.837 1.00 93.19 129 LEU A CA 1
ATOM 949 C C . LEU A 1 129 ? -20.452 -5.606 4.258 1.00 93.19 129 LEU A C 1
ATOM 951 O O . LEU A 1 129 ? -19.724 -6.547 3.951 1.00 93.19 129 LEU A O 1
ATOM 955 N N . ALA A 1 130 ? -20.024 -4.589 5.014 1.00 92.00 130 ALA A N 1
ATOM 956 C CA . ALA A 1 130 ? -18.652 -4.498 5.511 1.00 92.00 130 ALA A CA 1
ATOM 957 C C . ALA A 1 130 ? -18.277 -5.712 6.383 1.00 92.00 130 ALA A C 1
ATOM 959 O O . ALA A 1 130 ? -17.221 -6.308 6.182 1.00 92.00 130 ALA A O 1
ATOM 960 N N . ARG A 1 131 ? -19.167 -6.154 7.285 1.00 91.19 131 ARG A N 1
ATOM 961 C CA . ARG A 1 131 ? -18.954 -7.372 8.092 1.00 91.19 131 ARG A CA 1
ATOM 962 C C . ARG A 1 131 ? -18.815 -8.623 7.229 1.00 91.19 131 ARG A C 1
ATOM 964 O O . ARG A 1 131 ? -17.913 -9.416 7.474 1.00 91.19 131 ARG A O 1
ATOM 971 N N . MET A 1 132 ? -19.663 -8.785 6.211 1.00 93.44 132 MET A N 1
ATOM 972 C CA . MET A 1 132 ? -19.564 -9.917 5.283 1.00 93.44 132 MET A CA 1
ATOM 973 C C . MET A 1 132 ? -18.223 -9.935 4.540 1.00 93.44 132 MET A C 1
ATOM 975 O O . MET A 1 132 ? -17.600 -10.990 4.446 1.00 93.44 132 MET A O 1
ATOM 979 N N . VAL A 1 133 ? -17.749 -8.782 4.059 1.00 91.62 133 VAL A N 1
ATOM 980 C CA . VAL A 1 133 ? -16.449 -8.671 3.373 1.00 91.62 133 VAL A CA 1
ATOM 981 C C . VAL A 1 133 ? -15.294 -9.062 4.299 1.00 91.62 133 VAL A C 1
ATOM 983 O O . VAL A 1 133 ? -14.415 -9.821 3.887 1.00 91.62 133 VAL A O 1
ATOM 986 N N . ILE A 1 134 ? -15.302 -8.602 5.555 1.00 89.94 134 ILE A N 1
ATOM 987 C CA . ILE A 1 134 ? -14.280 -8.968 6.553 1.00 89.94 134 ILE A CA 1
ATOM 988 C C . ILE A 1 134 ? -14.280 -10.481 6.790 1.00 89.94 134 ILE A C 1
ATOM 990 O O . ILE A 1 134 ? -13.216 -11.103 6.803 1.00 89.94 134 ILE A O 1
ATOM 994 N N . GLU A 1 135 ? -15.459 -11.085 6.933 1.00 91.25 135 GLU A N 1
ATOM 995 C CA . GLU A 1 135 ? -15.582 -12.511 7.229 1.00 91.25 135 GLU A CA 1
ATOM 996 C C . GLU A 1 135 ? -15.136 -13.388 6.049 1.00 91.25 135 GLU A C 1
ATOM 998 O O . GLU A 1 135 ? -14.415 -14.369 6.245 1.00 91.25 135 GLU A O 1
ATOM 1003 N N . ILE A 1 136 ? -15.467 -12.991 4.814 1.00 93.25 136 ILE A N 1
ATOM 1004 C CA . ILE A 1 136 ? -14.956 -13.638 3.595 1.00 93.25 136 ILE A CA 1
ATOM 1005 C C . ILE A 1 136 ? -13.434 -13.510 3.532 1.00 93.25 136 ILE A C 1
ATOM 1007 O O . ILE A 1 136 ? -12.746 -14.502 3.311 1.00 93.25 136 ILE A O 1
ATOM 1011 N N . THR A 1 137 ? -12.892 -12.317 3.780 1.00 89.44 137 THR A N 1
ATOM 1012 C CA . THR A 1 137 ? -11.440 -12.079 3.736 1.00 89.44 137 THR A CA 1
ATOM 1013 C C . THR A 1 137 ? -10.704 -12.959 4.750 1.00 89.44 137 THR A C 1
ATOM 1015 O O . THR A 1 137 ? -9.671 -13.550 4.431 1.00 89.44 137 THR A O 1
ATOM 1018 N N . ARG A 1 138 ? -11.264 -13.124 5.956 1.00 87.31 138 ARG A N 1
ATOM 1019 C CA . ARG A 1 138 ? -10.735 -14.042 6.977 1.00 87.31 138 ARG A CA 1
ATOM 1020 C C . ARG A 1 138 ? -10.789 -15.501 6.526 1.00 87.31 138 ARG A C 1
ATOM 1022 O O . ARG A 1 138 ? -9.811 -16.216 6.725 1.00 87.31 138 ARG A O 1
ATOM 1029 N N . GLY A 1 139 ? -11.893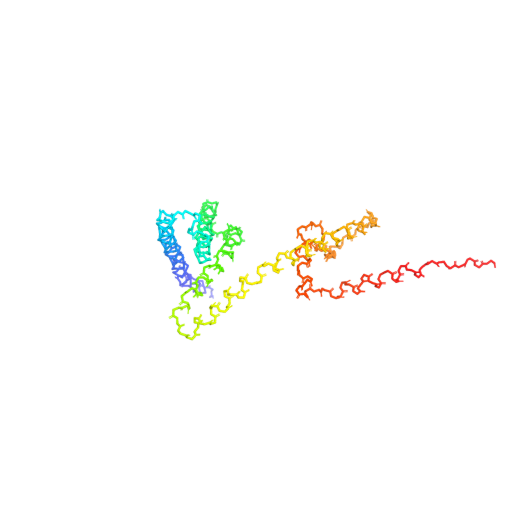 -15.927 5.911 1.00 89.75 139 GLY A N 1
ATOM 1030 C CA . GLY A 1 139 ? -12.058 -17.295 5.412 1.00 89.75 139 GLY A CA 1
ATOM 1031 C C . GLY A 1 139 ? -11.149 -17.632 4.225 1.00 89.75 139 GLY A C 1
ATOM 1032 O O . GLY A 1 139 ? -10.652 -18.750 4.122 1.00 89.75 139 GLY A O 1
ATOM 1033 N N . VAL A 1 140 ? -10.880 -16.661 3.351 1.00 93.94 140 VAL A N 1
ATOM 1034 C CA . VAL A 1 140 ? -10.058 -16.850 2.145 1.00 93.94 140 VAL A CA 1
ATOM 1035 C C . VAL A 1 140 ? -8.559 -16.919 2.469 1.00 93.94 140 VAL A C 1
ATOM 1037 O O . VAL A 1 140 ? -7.799 -17.490 1.692 1.00 93.94 140 VAL A O 1
ATOM 1040 N N . ARG A 1 141 ? -8.115 -16.424 3.632 1.00 88.56 141 ARG A N 1
ATOM 1041 C CA . ARG A 1 141 ? -6.692 -16.399 4.022 1.00 88.56 141 ARG A CA 1
ATOM 1042 C C . ARG A 1 141 ? -5.998 -17.755 3.870 1.00 88.56 141 ARG A C 1
ATOM 1044 O O . ARG A 1 141 ? -4.922 -17.825 3.282 1.00 88.56 141 ARG A O 1
ATOM 1051 N N . ASP A 1 142 ? -6.600 -18.820 4.388 1.00 91.81 142 ASP A N 1
ATOM 1052 C CA . ASP A 1 142 ? -5.967 -20.143 4.380 1.00 91.81 142 ASP A CA 1
ATOM 1053 C C . ASP A 1 142 ? -5.933 -20.730 2.953 1.00 91.81 142 ASP A C 1
ATOM 1055 O O . ASP A 1 142 ? -4.973 -21.399 2.570 1.00 91.81 142 ASP A O 1
ATOM 1059 N N . PHE A 1 143 ? -6.924 -20.391 2.121 1.00 93.06 143 PHE A N 1
ATOM 1060 C CA . PHE A 1 143 ? -6.936 -20.726 0.696 1.00 93.06 143 PHE A CA 1
ATOM 1061 C C . PHE A 1 143 ? -5.832 -19.994 -0.084 1.00 93.06 143 PHE A C 1
ATOM 1063 O O . PHE A 1 143 ? -5.171 -20.614 -0.916 1.00 93.06 143 PHE A O 1
ATOM 1070 N N . VAL A 1 144 ? -5.565 -18.716 0.218 1.00 92.81 144 VAL A N 1
ATOM 1071 C CA . VAL A 1 144 ? -4.481 -17.940 -0.423 1.00 92.81 144 VAL A CA 1
ATOM 1072 C C . VAL A 1 144 ? -3.113 -18.573 -0.173 1.00 92.81 144 VAL A C 1
ATOM 1074 O O . VAL A 1 144 ? -2.266 -18.548 -1.060 1.00 92.81 144 VAL A O 1
ATOM 1077 N N . ILE A 1 145 ? -2.889 -19.189 0.992 1.00 93.88 145 ILE A N 1
ATOM 1078 C CA . ILE A 1 145 ? -1.627 -19.886 1.283 1.00 93.88 145 ILE A CA 1
ATOM 1079 C C . ILE A 1 145 ? -1.439 -21.075 0.335 1.00 93.88 145 ILE A C 1
ATOM 1081 O O . ILE A 1 145 ? -0.370 -21.233 -0.253 1.00 93.88 145 ILE A O 1
ATOM 1085 N N . ILE A 1 146 ? -2.480 -21.891 0.154 1.00 94.25 146 ILE A N 1
ATOM 1086 C CA . ILE A 1 146 ? -2.442 -23.029 -0.775 1.00 94.25 146 ILE A CA 1
ATOM 1087 C C . ILE A 1 146 ? -2.228 -22.523 -2.204 1.00 94.25 146 ILE A C 1
ATOM 1089 O O . ILE A 1 146 ? -1.372 -23.042 -2.920 1.00 94.25 146 ILE A O 1
ATOM 1093 N N . LEU A 1 147 ? -2.955 -21.474 -2.594 1.00 92.56 147 LEU A N 1
ATOM 1094 C CA . LEU A 1 147 ? -2.817 -20.836 -3.898 1.00 92.56 147 LEU A CA 1
ATOM 1095 C C . LEU A 1 147 ? -1.381 -20.349 -4.142 1.00 92.56 147 LEU A C 1
ATOM 1097 O O . LEU A 1 147 ? -0.821 -20.614 -5.199 1.00 92.56 147 LEU A O 1
ATOM 1101 N N . ALA A 1 148 ? -0.753 -19.707 -3.155 1.00 92.75 148 ALA A N 1
ATOM 1102 C CA . ALA A 1 148 ? 0.621 -19.224 -3.258 1.00 92.75 148 ALA A CA 1
ATOM 1103 C C . ALA A 1 148 ? 1.622 -20.368 -3.478 1.00 92.75 148 ALA A C 1
ATOM 1105 O O . ALA A 1 148 ? 2.508 -20.250 -4.321 1.00 92.75 148 ALA A O 1
ATOM 1106 N N . VAL A 1 149 ? 1.462 -21.496 -2.774 1.00 95.50 149 VAL A N 1
ATOM 1107 C CA . VAL A 1 149 ? 2.306 -22.687 -2.980 1.00 95.50 149 VAL A CA 1
ATOM 1108 C C . VAL A 1 149 ? 2.169 -23.213 -4.411 1.00 95.50 149 VAL A C 1
ATOM 1110 O O . VAL A 1 149 ? 3.175 -23.535 -5.044 1.00 95.50 149 VAL A O 1
ATOM 1113 N N . VAL A 1 150 ? 0.943 -23.257 -4.937 1.00 94.00 150 VAL A N 1
ATOM 1114 C CA . VAL A 1 150 ? 0.668 -23.688 -6.314 1.00 94.00 150 VAL A CA 1
ATOM 1115 C C . VAL A 1 150 ? 1.312 -22.736 -7.328 1.00 94.00 150 VAL A C 1
ATOM 1117 O O . VAL A 1 150 ? 2.036 -23.200 -8.208 1.00 94.00 150 VAL A O 1
ATOM 1120 N N . VAL A 1 151 ? 1.125 -21.419 -7.175 1.00 92.94 151 VAL A N 1
ATOM 1121 C CA . VAL A 1 151 ? 1.728 -20.396 -8.051 1.00 92.94 151 VAL A CA 1
ATOM 1122 C C . VAL A 1 151 ? 3.249 -20.508 -8.058 1.00 92.94 151 VAL A C 1
ATOM 1124 O O . VAL A 1 151 ? 3.847 -20.530 -9.129 1.00 92.94 151 VAL A O 1
ATOM 1127 N N . ILE A 1 152 ? 3.884 -20.630 -6.888 1.00 93.81 152 ILE A N 1
ATOM 1128 C CA . ILE A 1 152 ? 5.343 -20.770 -6.780 1.00 93.81 152 ILE A CA 1
ATOM 1129 C C . ILE A 1 152 ? 5.819 -22.045 -7.488 1.00 93.81 152 ILE A C 1
ATOM 1131 O O . ILE A 1 152 ? 6.797 -22.002 -8.233 1.00 93.81 152 ILE A O 1
ATOM 1135 N N . GLY A 1 153 ? 5.125 -23.170 -7.291 1.00 93.31 153 GLY A N 1
ATOM 1136 C CA . GLY A 1 153 ? 5.466 -24.439 -7.933 1.00 93.31 153 GLY A CA 1
ATOM 1137 C C . GLY A 1 153 ? 5.411 -24.361 -9.462 1.00 93.31 153 GLY A C 1
ATOM 1138 O O . GLY A 1 153 ? 6.357 -24.775 -10.137 1.00 93.31 153 GLY A O 1
ATOM 1139 N N . PHE A 1 154 ? 4.342 -23.781 -10.012 1.00 90.06 154 PHE A N 1
ATOM 1140 C CA . PHE A 1 154 ? 4.210 -23.588 -11.458 1.00 90.06 154 PHE A CA 1
ATOM 1141 C C . PHE A 1 154 ? 5.211 -22.564 -12.002 1.00 90.06 154 PHE A C 1
ATOM 1143 O O . PHE A 1 154 ? 5.881 -22.849 -12.992 1.00 90.06 154 PHE A O 1
ATOM 1150 N N . ALA A 1 155 ? 5.380 -21.421 -11.335 1.00 90.00 155 ALA A N 1
ATOM 1151 C CA . ALA A 1 155 ? 6.332 -20.385 -11.730 1.00 90.00 155 ALA A CA 1
ATOM 1152 C C . ALA A 1 155 ? 7.771 -20.914 -11.814 1.00 90.00 155 ALA A C 1
ATOM 1154 O O . ALA A 1 155 ? 8.462 -20.664 -12.799 1.00 90.00 155 ALA A O 1
ATOM 1155 N N . LEU A 1 156 ? 8.211 -21.693 -10.818 1.00 89.56 156 LEU A N 1
ATOM 1156 C CA . LEU A 1 156 ? 9.538 -22.316 -10.824 1.00 89.56 156 LEU A CA 1
ATOM 1157 C C . LEU A 1 156 ? 9.673 -23.386 -11.912 1.00 89.56 156 LEU A C 1
ATOM 1159 O O . LEU A 1 156 ? 10.726 -23.484 -12.538 1.00 89.56 156 LEU A O 1
ATOM 1163 N N . SER A 1 157 ? 8.616 -24.164 -12.163 1.00 88.94 157 SER A N 1
ATOM 1164 C CA . SER A 1 157 ? 8.617 -25.171 -13.232 1.00 88.94 157 SER A CA 1
ATOM 1165 C C . SER A 1 157 ? 8.767 -24.519 -14.610 1.00 88.94 157 SER A C 1
ATOM 1167 O O . SER A 1 157 ? 9.594 -24.962 -15.405 1.00 88.94 157 SER A O 1
ATOM 1169 N N . PHE A 1 158 ? 8.034 -23.430 -14.872 1.00 83.75 158 PHE A N 1
ATOM 1170 C CA . PHE A 1 158 ? 8.168 -22.658 -16.109 1.00 83.75 158 PHE A CA 1
ATOM 1171 C C . PHE A 1 158 ? 9.529 -21.972 -16.220 1.00 83.75 158 PHE A C 1
ATOM 1173 O O . PHE A 1 158 ? 10.153 -22.047 -17.273 1.00 83.75 158 PHE A O 1
ATOM 1180 N N . TYR A 1 159 ? 10.034 -21.382 -15.133 1.00 85.50 159 TYR A N 1
ATOM 1181 C CA . TYR A 1 159 ? 11.376 -20.799 -15.103 1.00 85.50 159 TYR A CA 1
ATOM 1182 C C . TYR A 1 159 ? 12.447 -21.809 -15.552 1.00 85.50 159 TYR A C 1
ATOM 1184 O O . TYR A 1 159 ? 13.248 -21.504 -16.432 1.00 85.50 159 TYR A O 1
ATOM 1192 N N . VAL A 1 160 ? 12.427 -23.036 -15.014 1.00 85.88 160 VAL A N 1
ATOM 1193 C CA . VAL A 1 160 ? 13.376 -24.091 -15.413 1.00 85.88 160 VAL A CA 1
ATOM 1194 C C . VAL A 1 160 ? 13.161 -24.527 -16.865 1.00 85.88 160 VAL A C 1
ATOM 1196 O O . VAL A 1 160 ? 14.140 -24.706 -17.588 1.00 85.88 160 VAL A O 1
ATOM 1199 N N . LEU A 1 161 ? 11.909 -24.679 -17.307 1.00 82.69 161 LEU A N 1
ATOM 1200 C CA . LEU A 1 161 ? 11.578 -25.090 -18.674 1.00 82.69 161 LEU A CA 1
ATOM 1201 C C . LEU A 1 161 ? 12.115 -24.096 -19.717 1.00 82.69 161 LEU A C 1
ATOM 1203 O O . LEU A 1 161 ? 12.804 -24.497 -20.655 1.00 82.69 161 LEU A O 1
ATOM 1207 N N . PHE A 1 162 ? 11.856 -22.801 -19.526 1.00 76.06 162 PHE A N 1
ATOM 1208 C CA . PHE A 1 162 ? 12.309 -21.752 -20.443 1.00 76.06 162 PHE A CA 1
ATOM 1209 C C . PHE A 1 162 ? 13.815 -21.485 -20.335 1.00 76.06 162 PHE A C 1
ATOM 1211 O O . PHE A 1 162 ? 14.468 -21.187 -21.338 1.00 76.06 162 PHE A O 1
ATOM 1218 N N . GLN A 1 163 ? 14.411 -21.659 -19.152 1.00 76.94 163 GLN A N 1
ATOM 1219 C CA . GLN A 1 163 ? 15.864 -21.588 -19.003 1.00 76.94 163 GLN A CA 1
ATOM 1220 C C . GLN A 1 163 ? 16.572 -22.749 -19.718 1.00 76.94 163 GLN A C 1
ATOM 1222 O O . GLN A 1 163 ? 17.624 -22.540 -20.313 1.00 76.94 163 GLN A O 1
ATOM 1227 N N . ALA A 1 164 ? 16.000 -23.956 -19.707 1.00 70.12 164 ALA A N 1
ATOM 1228 C CA . ALA A 1 164 ? 16.548 -25.093 -20.443 1.00 70.12 164 ALA A CA 1
ATOM 1229 C C . ALA A 1 164 ? 16.414 -24.922 -21.969 1.00 70.12 164 ALA A C 1
ATOM 1231 O O . ALA A 1 164 ? 17.359 -25.227 -22.691 1.00 70.12 164 ALA A O 1
ATOM 1232 N N . GLY A 1 165 ? 15.281 -24.397 -22.455 1.00 62.59 165 GLY A N 1
ATOM 1233 C CA . GLY A 1 165 ? 15.052 -24.158 -23.888 1.00 62.59 165 GLY A CA 1
ATOM 1234 C C . GLY A 1 165 ? 15.891 -23.016 -24.477 1.00 62.59 165 GLY A C 1
ATOM 1235 O O . GLY A 1 165 ? 16.393 -23.124 -25.592 1.00 62.59 165 GLY A O 1
ATOM 1236 N N . SER A 1 166 ? 16.123 -21.947 -23.710 1.00 60.28 166 SER A N 1
ATOM 1237 C CA . SER A 1 166 ? 16.931 -20.796 -24.155 1.00 60.28 166 SER A CA 1
ATOM 1238 C C . SER A 1 166 ? 18.435 -21.077 -24.261 1.00 60.28 166 SER A C 1
ATOM 1240 O O . SER A 1 166 ? 19.145 -20.325 -24.925 1.00 60.28 166 SER A O 1
ATOM 1242 N N . MET A 1 167 ? 18.942 -22.169 -23.674 1.00 51.91 167 MET A N 1
ATOM 1243 C CA . MET A 1 167 ? 20.346 -22.579 -23.839 1.00 51.91 167 MET A CA 1
ATOM 1244 C C . MET A 1 167 ? 20.658 -23.174 -25.221 1.00 51.91 167 MET A C 1
ATOM 1246 O O . MET A 1 167 ? 21.821 -23.463 -25.496 1.00 51.91 167 MET A O 1
ATOM 1250 N N . GLN A 1 168 ? 19.655 -23.369 -26.083 1.00 49.88 168 GLN A N 1
ATOM 1251 C CA . GLN A 1 168 ? 19.821 -24.039 -27.375 1.00 49.88 168 GLN A CA 1
ATOM 1252 C C . GLN A 1 168 ? 19.857 -23.081 -28.579 1.00 49.88 168 GLN A C 1
ATOM 1254 O O . GLN A 1 168 ? 19.957 -23.543 -29.714 1.00 49.88 168 GLN A O 1
ATOM 1259 N N . HIS A 1 169 ? 19.828 -21.761 -28.350 1.00 49.06 169 HIS A N 1
ATOM 1260 C CA . HIS A 1 169 ? 19.954 -20.764 -29.415 1.00 49.06 169 HIS A CA 1
ATOM 1261 C C . HIS A 1 169 ? 21.418 -20.323 -29.599 1.00 49.06 169 HIS A C 1
ATOM 1263 O O . HIS A 1 169 ? 22.048 -19.779 -28.692 1.00 49.06 169 HIS A O 1
ATOM 1269 N N . ASP A 1 170 ? 21.960 -20.618 -30.782 1.00 45.09 170 ASP A N 1
ATOM 1270 C CA . ASP A 1 170 ? 23.340 -20.364 -31.206 1.00 45.09 170 ASP A CA 1
ATOM 1271 C C . ASP A 1 170 ? 23.732 -18.871 -31.075 1.00 45.09 170 ASP A C 1
ATOM 1273 O O . ASP A 1 170 ? 22.978 -17.996 -31.505 1.00 45.09 170 ASP A O 1
ATOM 1277 N N . PRO A 1 171 ? 24.927 -18.524 -30.558 1.00 46.41 171 PRO A N 1
ATOM 1278 C CA . PRO A 1 171 ? 25.314 -17.140 -30.266 1.00 46.41 171 PRO A CA 1
ATOM 1279 C C . PRO A 1 171 ? 25.769 -16.326 -31.497 1.00 46.41 171 PRO A C 1
ATOM 1281 O O . PRO A 1 171 ? 26.631 -15.456 -31.364 1.00 46.41 171 PRO A O 1
ATOM 1284 N N . MET A 1 172 ? 25.260 -16.592 -32.707 1.00 44.41 172 MET A N 1
ATOM 1285 C CA . MET A 1 172 ? 25.856 -16.041 -33.937 1.00 44.41 172 MET A CA 1
ATOM 1286 C C . MET A 1 172 ? 24.893 -15.405 -34.954 1.00 44.41 172 MET A C 1
ATOM 1288 O O . MET A 1 172 ? 25.155 -15.444 -36.153 1.00 44.41 172 MET A O 1
ATOM 1292 N N . THR A 1 173 ? 23.845 -14.711 -34.506 1.00 48.81 173 THR A N 1
ATOM 1293 C CA . THR A 1 173 ? 23.134 -13.720 -35.341 1.00 48.81 173 THR A CA 1
ATOM 1294 C C . THR A 1 173 ? 23.382 -12.305 -34.829 1.00 48.81 173 THR A C 1
ATOM 1296 O O . THR A 1 173 ? 22.630 -11.740 -34.043 1.00 48.81 173 THR A O 1
ATOM 1299 N N . VAL A 1 174 ? 24.494 -11.731 -35.297 1.00 50.19 174 VAL A N 1
ATOM 1300 C CA . VAL A 1 174 ? 24.786 -10.294 -35.244 1.00 50.19 174 VAL A CA 1
ATOM 1301 C C . VAL A 1 174 ? 23.909 -9.617 -36.297 1.00 50.19 174 VAL A C 1
ATOM 1303 O O . VAL A 1 174 ? 24.207 -9.702 -37.487 1.00 50.19 174 VAL A O 1
ATOM 1306 N N . GLY A 1 175 ? 22.813 -8.985 -35.880 1.00 40.81 175 GLY A N 1
ATOM 1307 C CA . GLY A 1 175 ? 21.899 -8.335 -36.817 1.00 40.81 175 GLY A CA 1
ATOM 1308 C C . GLY A 1 175 ? 20.714 -7.642 -36.160 1.00 40.81 175 GLY A C 1
ATOM 1309 O O . GLY A 1 175 ? 19.588 -8.043 -36.396 1.00 40.81 175 GLY A O 1
ATOM 1310 N N . ASP A 1 176 ? 20.998 -6.637 -35.330 1.00 42.47 176 ASP A N 1
ATOM 1311 C CA . ASP A 1 176 ? 20.330 -5.322 -35.320 1.00 42.47 176 ASP A CA 1
ATOM 1312 C C . ASP A 1 176 ? 18.821 -5.271 -35.641 1.00 42.47 176 ASP A C 1
ATOM 1314 O O . ASP A 1 176 ? 18.363 -4.503 -36.487 1.00 42.47 176 ASP A O 1
ATOM 1318 N N . VAL A 1 177 ? 18.040 -6.085 -34.939 1.00 43.84 177 VAL A N 1
ATOM 1319 C CA . VAL A 1 177 ? 16.633 -5.814 -34.669 1.00 43.84 177 VAL A CA 1
ATOM 1320 C C . VAL A 1 177 ? 16.463 -6.135 -33.196 1.00 43.84 177 VAL A C 1
ATOM 1322 O O . VAL A 1 177 ? 16.563 -7.298 -32.804 1.00 43.84 177 VAL A O 1
ATOM 1325 N N . ASP A 1 178 ? 16.248 -5.105 -32.379 1.00 43.88 178 ASP A N 1
ATOM 1326 C CA . ASP A 1 178 ? 15.611 -5.240 -31.070 1.00 43.88 178 ASP A CA 1
ATOM 1327 C C . ASP A 1 178 ? 14.195 -5.785 -31.315 1.00 43.88 178 ASP A C 1
ATOM 1329 O O . ASP A 1 178 ? 13.200 -5.065 -31.249 1.00 43.88 178 ASP A O 1
ATOM 1333 N N . VAL A 1 179 ? 14.093 -7.059 -31.702 1.00 46.16 179 VAL A N 1
ATOM 1334 C CA . VAL A 1 179 ? 12.856 -7.793 -31.522 1.00 46.16 179 VAL A CA 1
ATOM 1335 C C . VAL A 1 179 ? 12.788 -7.949 -30.018 1.00 46.16 179 VAL A C 1
ATOM 1337 O O . VAL A 1 179 ? 13.487 -8.768 -29.417 1.00 46.16 179 VAL A O 1
ATOM 1340 N N . GLU A 1 180 ? 12.000 -7.075 -29.412 1.00 43.06 180 GLU A N 1
ATOM 1341 C CA . GLU A 1 180 ? 11.380 -7.246 -28.109 1.00 43.06 180 GLU A CA 1
ATOM 1342 C C . GLU A 1 180 ? 10.514 -8.528 -28.130 1.00 43.06 180 GLU A C 1
ATOM 1344 O O . GLU A 1 180 ? 9.331 -8.491 -27.817 1.00 43.06 180 GLU A O 1
ATOM 1349 N N . ASP A 1 181 ? 11.087 -9.683 -28.512 1.00 47.56 181 ASP A N 1
ATOM 1350 C CA . ASP A 1 181 ? 10.536 -11.015 -28.258 1.00 47.56 181 ASP A CA 1
ATOM 1351 C C . ASP A 1 181 ? 10.800 -11.290 -26.787 1.00 47.56 181 ASP A C 1
ATOM 1353 O O . ASP A 1 181 ? 11.698 -12.009 -26.324 1.00 47.56 181 ASP A O 1
ATOM 1357 N N . GLU A 1 182 ? 10.026 -10.528 -26.038 1.00 51.06 182 GLU A N 1
A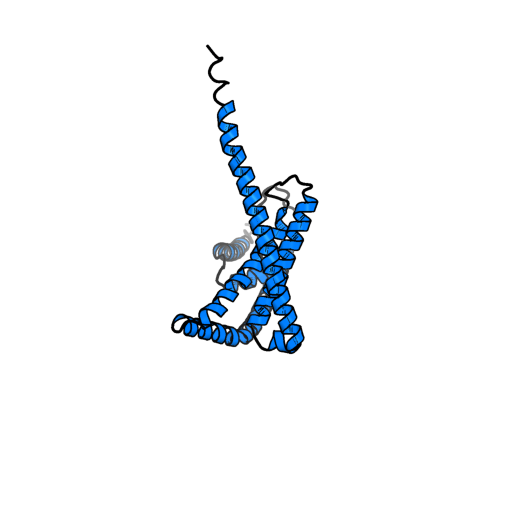TOM 1358 C CA . GLU A 1 182 ? 9.983 -10.499 -24.625 1.00 51.06 182 GLU A CA 1
ATOM 1359 C C . GLU A 1 182 ? 9.305 -11.783 -24.141 1.00 51.06 182 GLU A C 1
ATOM 1361 O O . GLU A 1 182 ? 8.169 -11.763 -23.680 1.00 51.06 182 GLU A O 1
ATOM 1366 N N . VAL A 1 183 ? 10.052 -12.887 -24.059 1.00 52.69 183 VAL A N 1
ATOM 1367 C CA . VAL A 1 183 ? 9.781 -13.912 -23.031 1.00 52.69 183 VAL A CA 1
ATOM 1368 C C . VAL A 1 183 ? 10.108 -13.287 -21.654 1.00 52.69 183 VAL A C 1
ATOM 1370 O O . VAL A 1 183 ? 10.941 -13.773 -20.883 1.00 52.69 183 VAL A O 1
ATOM 1373 N N . PHE A 1 184 ? 9.552 -12.106 -21.354 1.00 56.19 184 PHE A N 1
ATOM 1374 C CA . PHE A 1 184 ? 9.943 -11.249 -20.229 1.00 56.19 184 PHE A CA 1
ATOM 1375 C C . PHE A 1 184 ? 9.441 -11.771 -18.900 1.00 56.19 184 PHE A C 1
ATOM 1377 O O . PHE A 1 184 ? 9.930 -11.362 -17.845 1.00 56.19 184 PHE A O 1
ATOM 1384 N N . GLY A 1 185 ? 8.542 -12.745 -18.934 1.00 58.38 185 GLY A N 1
ATOM 1385 C CA . GLY A 1 185 ? 8.071 -13.382 -17.729 1.00 58.38 185 GLY A CA 1
ATOM 1386 C C . GLY A 1 185 ? 9.126 -14.227 -17.034 1.00 58.38 185 GLY A C 1
ATOM 1387 O O . GLY A 1 185 ? 9.165 -14.242 -15.819 1.00 58.38 185 GLY A O 1
ATOM 1388 N N . TYR A 1 186 ? 10.020 -14.921 -17.743 1.00 67.88 186 TYR A N 1
ATOM 1389 C CA . TYR A 1 186 ? 10.740 -16.053 -17.130 1.00 67.88 186 TYR A CA 1
ATOM 1390 C C . TYR A 1 186 ? 12.260 -15.890 -17.034 1.00 67.88 186 TYR A C 1
ATOM 1392 O O . TYR A 1 186 ? 12.945 -16.815 -16.609 1.00 67.88 186 TYR A O 1
ATOM 1400 N N . ARG A 1 187 ? 12.811 -14.708 -17.348 1.00 71.56 187 ARG A N 1
ATOM 1401 C CA . ARG A 1 187 ? 14.264 -14.447 -17.237 1.00 71.56 187 ARG A CA 1
ATOM 1402 C C . ARG A 1 187 ? 14.790 -14.484 -15.802 1.00 71.56 187 ARG A C 1
ATOM 1404 O O . ARG A 1 187 ? 15.921 -14.895 -15.570 1.00 71.56 187 ARG A O 1
ATOM 1411 N N . ASN A 1 188 ? 13.977 -14.048 -14.844 1.00 81.81 188 ASN A N 1
ATOM 1412 C CA . ASN A 1 188 ? 14.319 -14.021 -13.425 1.00 81.81 188 ASN A CA 1
ATOM 1413 C C . ASN A 1 188 ? 13.225 -14.737 -12.624 1.00 81.81 188 ASN A C 1
ATOM 1415 O O . ASN A 1 188 ? 12.052 -14.631 -12.982 1.00 81.81 188 ASN A O 1
ATOM 1419 N N . PRO A 1 189 ? 13.551 -15.389 -11.494 1.00 83.94 189 PRO A N 1
ATOM 1420 C CA . PRO A 1 189 ? 12.570 -16.144 -10.711 1.00 83.94 189 PRO A CA 1
ATOM 1421 C C . PRO A 1 189 ? 11.423 -15.271 -10.178 1.00 83.94 189 PRO A C 1
ATOM 1423 O O . PRO A 1 189 ? 10.303 -15.746 -10.025 1.00 83.94 189 PRO A O 1
ATOM 1426 N N . LEU A 1 190 ? 11.681 -13.983 -9.919 1.00 84.56 190 LEU A N 1
ATOM 1427 C CA . LEU A 1 190 ? 10.649 -13.043 -9.474 1.00 84.56 190 LEU A CA 1
ATOM 1428 C C . LEU A 1 190 ? 9.688 -12.674 -10.606 1.00 84.56 190 LEU A C 1
ATOM 1430 O O . LEU A 1 190 ? 8.481 -12.671 -10.390 1.00 84.56 190 LEU A O 1
ATOM 1434 N N . ALA A 1 191 ? 10.212 -12.415 -11.806 1.00 84.00 191 ALA A N 1
ATOM 1435 C CA . ALA A 1 191 ? 9.376 -12.200 -12.982 1.00 84.00 191 ALA A CA 1
ATOM 1436 C C . ALA A 1 191 ? 8.529 -13.454 -13.256 1.00 84.00 191 ALA A C 1
ATOM 1438 O O . ALA A 1 191 ? 7.326 -13.340 -13.464 1.00 84.00 191 ALA A O 1
ATOM 1439 N N . ALA A 1 192 ? 9.122 -14.649 -13.108 1.00 86.56 192 ALA A N 1
ATOM 1440 C CA . ALA A 1 192 ? 8.435 -15.915 -13.365 1.00 86.56 192 ALA A CA 1
ATOM 1441 C C . ALA A 1 192 ? 7.253 -16.113 -12.415 1.00 86.56 192 ALA A C 1
ATOM 1443 O O . ALA A 1 192 ? 6.219 -16.661 -12.795 1.00 86.56 192 ALA A O 1
ATOM 1444 N N . LEU A 1 193 ? 7.401 -15.644 -11.174 1.00 89.31 193 LEU A N 1
ATOM 1445 C CA . LEU A 1 193 ? 6.344 -15.647 -10.172 1.00 89.31 193 LEU A CA 1
ATOM 1446 C C . LEU A 1 193 ? 5.224 -14.667 -10.529 1.00 89.31 193 LEU A C 1
ATOM 1448 O O . LEU A 1 193 ? 4.055 -15.033 -10.421 1.00 89.31 193 LEU A O 1
ATOM 1452 N N . VAL A 1 194 ? 5.562 -13.459 -10.990 1.00 88.06 194 VAL A N 1
ATOM 1453 C CA . VAL A 1 194 ? 4.574 -12.472 -11.459 1.00 88.06 194 VAL A CA 1
ATOM 1454 C C . VAL A 1 194 ? 3.807 -13.010 -12.669 1.00 88.06 194 VAL A C 1
ATOM 1456 O O . VAL A 1 194 ? 2.580 -12.976 -12.663 1.00 88.06 194 VAL A O 1
ATOM 1459 N N . SER A 1 195 ? 4.492 -13.592 -13.652 1.00 85.44 195 SER A N 1
ATOM 1460 C CA . SER A 1 195 ? 3.852 -14.203 -14.822 1.00 85.44 195 SER A CA 1
ATOM 1461 C C . SER A 1 195 ? 3.033 -15.440 -14.467 1.00 85.44 195 SER A C 1
ATOM 1463 O O . SER A 1 195 ? 1.929 -15.608 -14.972 1.00 85.44 195 SER A O 1
ATOM 1465 N N . GLY A 1 196 ? 3.504 -16.282 -13.542 1.00 87.12 196 GLY A N 1
ATOM 1466 C CA . GLY A 1 196 ? 2.721 -17.407 -13.025 1.00 87.12 196 GLY A CA 1
ATOM 1467 C C . GLY A 1 196 ? 1.441 -16.957 -12.312 1.00 87.12 196 GLY A C 1
ATOM 1468 O O . GLY A 1 196 ? 0.399 -17.600 -12.439 1.00 87.12 196 GLY A O 1
ATOM 1469 N N . PHE A 1 197 ? 1.495 -15.831 -11.598 1.00 88.19 197 PHE A N 1
ATOM 1470 C CA . PHE A 1 197 ? 0.319 -15.215 -10.990 1.00 88.19 197 PHE A CA 1
ATOM 1471 C C . PHE A 1 197 ? -0.635 -14.620 -12.040 1.00 88.19 197 PHE A C 1
ATOM 1473 O O . PHE A 1 197 ? -1.837 -14.869 -11.965 1.00 88.19 197 PHE A O 1
ATOM 1480 N N . ALA A 1 198 ? -0.116 -13.900 -13.039 1.00 86.56 198 ALA A N 1
ATOM 1481 C CA . ALA A 1 198 ? -0.905 -13.357 -14.150 1.00 86.56 198 ALA A CA 1
ATOM 1482 C C . ALA A 1 198 ? -1.639 -14.469 -14.924 1.00 86.56 198 ALA A C 1
ATOM 1484 O O . ALA A 1 198 ? -2.849 -14.386 -15.148 1.00 86.56 198 ALA A O 1
ATOM 1485 N N . LEU A 1 199 ? -0.951 -15.584 -15.182 1.00 85.56 199 LEU A N 1
ATOM 1486 C CA . LEU A 1 199 ? -1.524 -16.771 -15.815 1.00 85.56 199 LEU A CA 1
ATOM 1487 C C . LEU A 1 199 ? -2.706 -17.342 -15.015 1.00 85.56 199 LEU A C 1
ATOM 1489 O O . LEU A 1 199 ? -3.718 -17.727 -15.600 1.00 85.56 199 LEU A O 1
ATOM 1493 N N . MET A 1 200 ? -2.635 -17.350 -13.678 1.00 86.81 200 MET A N 1
ATOM 1494 C CA . MET A 1 200 ? -3.767 -17.767 -12.837 1.00 86.81 200 MET A CA 1
ATOM 1495 C C . MET A 1 200 ? -4.968 -16.819 -12.912 1.00 86.81 200 MET A C 1
ATOM 1497 O O . MET A 1 200 ? -6.102 -17.269 -12.737 1.00 86.81 200 MET A O 1
ATOM 1501 N N . LEU A 1 201 ? -4.741 -15.531 -13.172 1.00 87.44 201 LEU A N 1
ATOM 1502 C CA . LEU A 1 201 ? -5.806 -14.548 -13.387 1.00 87.44 201 LEU A CA 1
ATOM 1503 C C . LEU A 1 201 ? -6.420 -14.635 -14.794 1.00 87.44 201 LEU A C 1
ATOM 1505 O O . LEU A 1 201 ? -7.383 -13.926 -15.081 1.00 87.44 201 LEU A O 1
ATOM 1509 N N . GLY A 1 202 ? -5.909 -15.529 -15.646 1.00 86.12 202 GLY A N 1
ATOM 1510 C CA . GLY A 1 202 ? -6.347 -15.682 -17.030 1.00 86.12 202 GLY A CA 1
ATOM 1511 C C . GLY A 1 202 ? -5.736 -14.653 -17.978 1.00 86.12 202 GLY A C 1
ATOM 1512 O O . GLY A 1 202 ? -6.167 -14.580 -19.129 1.00 86.12 202 GLY A O 1
ATOM 1513 N N . ASP A 1 203 ? -4.745 -13.891 -17.513 1.00 83.94 203 ASP A N 1
ATOM 1514 C CA . ASP A 1 203 ? -3.947 -12.985 -18.333 1.00 83.94 203 ASP A CA 1
ATOM 1515 C C . ASP A 1 203 ? -2.878 -13.807 -19.064 1.00 83.94 203 ASP A C 1
ATOM 1517 O O . ASP A 1 203 ? -1.729 -13.924 -18.638 1.00 83.94 203 ASP A O 1
ATOM 1521 N N . PHE A 1 204 ? -3.331 -14.526 -20.093 1.00 74.00 204 PHE A N 1
ATOM 1522 C CA . PHE A 1 204 ? -2.520 -15.421 -20.907 1.00 74.00 204 PHE A CA 1
ATOM 1523 C C . PHE A 1 204 ? -2.513 -14.917 -22.343 1.00 74.00 204 PHE A C 1
ATOM 1525 O O . PHE A 1 204 ? -3.569 -14.887 -22.988 1.00 74.00 204 PHE A O 1
ATOM 1532 N N . ASP A 1 205 ? -1.330 -14.577 -22.848 1.00 70.81 205 ASP A N 1
ATOM 1533 C CA . ASP A 1 205 ? -1.165 -14.276 -24.261 1.00 70.81 205 ASP A CA 1
ATOM 1534 C C . ASP A 1 205 ? -1.263 -15.576 -25.072 1.00 70.81 205 ASP A C 1
ATOM 1536 O O . ASP A 1 205 ? -0.417 -16.471 -25.019 1.00 70.81 205 ASP A O 1
ATOM 1540 N N . ARG A 1 206 ? -2.381 -15.722 -25.784 1.00 74.75 206 ARG A N 1
ATOM 1541 C CA . ARG A 1 206 ? -2.652 -16.905 -26.607 1.00 74.75 206 ARG A CA 1
ATOM 1542 C C . ARG A 1 206 ? -1.847 -16.891 -27.896 1.00 74.75 206 ARG A C 1
ATOM 1544 O O . ARG A 1 206 ? -1.603 -17.969 -28.447 1.00 74.75 206 ARG A O 1
ATOM 1551 N N . ASP A 1 207 ? -1.471 -15.709 -28.365 1.00 75.06 207 ASP A N 1
ATOM 1552 C CA . ASP A 1 207 ? -0.811 -15.546 -29.649 1.00 75.06 207 ASP A CA 1
ATOM 1553 C C . ASP A 1 207 ? 0.624 -16.080 -29.539 1.00 75.06 207 ASP A C 1
ATOM 1555 O O . ASP A 1 207 ? 1.027 -16.909 -30.360 1.00 75.06 207 ASP A O 1
ATOM 1559 N N . GLU A 1 208 ? 1.317 -15.780 -28.435 1.00 66.50 208 GLU A N 1
ATOM 1560 C CA . GLU A 1 208 ? 2.649 -16.316 -28.113 1.00 66.50 208 GLU A CA 1
ATOM 1561 C C . GLU A 1 208 ? 2.653 -17.854 -28.002 1.00 66.50 208 GLU A C 1
ATOM 1563 O O . GLU A 1 208 ? 3.478 -18.546 -28.611 1.00 66.50 208 GLU A O 1
ATOM 1568 N N . PHE A 1 209 ? 1.674 -18.434 -27.297 1.00 67.44 209 PHE A N 1
ATOM 1569 C CA . PHE A 1 209 ? 1.576 -19.892 -27.178 1.00 67.44 209 PHE A CA 1
ATOM 1570 C C . PHE A 1 209 ? 1.331 -20.566 -28.534 1.00 67.44 209 PHE A C 1
ATOM 1572 O O . PHE A 1 209 ? 1.920 -21.607 -28.834 1.00 67.44 209 PHE A O 1
ATOM 1579 N N . SER A 1 210 ? 0.489 -19.967 -29.378 1.00 70.06 210 SER A N 1
ATOM 1580 C CA . SER A 1 210 ? 0.203 -20.498 -30.712 1.00 70.06 210 SER A CA 1
ATOM 1581 C C . SER A 1 210 ? 1.413 -20.431 -31.654 1.00 70.06 210 SER A C 1
ATOM 1583 O O . SER A 1 210 ? 1.605 -21.344 -32.462 1.00 70.06 210 SER A O 1
ATOM 1585 N N . ALA A 1 211 ? 2.261 -19.407 -31.510 1.00 66.19 211 ALA A N 1
ATOM 1586 C CA . ALA A 1 211 ? 3.493 -19.264 -32.276 1.00 66.19 211 ALA A CA 1
ATOM 1587 C C . ALA A 1 211 ? 4.504 -20.372 -31.932 1.00 66.19 211 ALA A C 1
ATOM 1589 O O . ALA A 1 211 ? 4.999 -21.048 -32.836 1.00 66.19 211 ALA A O 1
ATOM 1590 N N . SER A 1 212 ? 4.714 -20.651 -30.639 1.00 64.00 212 SER A N 1
ATOM 1591 C CA . SER A 1 212 ? 5.650 -21.699 -30.188 1.00 64.00 212 SER A CA 1
ATOM 1592 C C . SER A 1 212 ? 5.264 -23.116 -30.648 1.00 64.00 212 SER A C 1
ATOM 1594 O O . SER A 1 212 ? 6.125 -23.938 -30.967 1.00 64.00 212 SER A O 1
ATOM 1596 N N . ALA A 1 213 ? 3.962 -23.408 -30.749 1.00 64.88 213 ALA A N 1
ATOM 1597 C CA . ALA A 1 213 ? 3.476 -24.689 -31.256 1.00 64.88 213 ALA A CA 1
ATOM 1598 C C . ALA A 1 213 ? 3.765 -24.865 -32.759 1.00 64.88 213 ALA A C 1
ATOM 1600 O O . ALA A 1 213 ? 4.165 -25.951 -33.191 1.00 64.88 213 ALA A O 1
ATOM 1601 N N . ASN A 1 214 ? 3.601 -23.796 -33.545 1.00 61.56 214 ASN A N 1
ATOM 1602 C CA . ASN A 1 214 ? 3.811 -23.819 -34.994 1.00 61.56 214 ASN A CA 1
ATOM 1603 C C . ASN A 1 214 ? 5.296 -23.886 -35.375 1.00 61.56 214 ASN A C 1
ATOM 1605 O O . ASN A 1 214 ? 5.640 -24.563 -36.344 1.00 61.56 214 ASN A O 1
ATOM 1609 N N . GLU A 1 215 ? 6.184 -23.256 -34.606 1.00 61.72 215 GLU A N 1
ATOM 1610 C CA . GLU A 1 215 ? 7.630 -23.305 -34.857 1.00 61.72 215 GLU A CA 1
ATOM 1611 C C . GLU A 1 215 ? 8.196 -24.730 -34.708 1.00 61.72 215 GLU A C 1
ATOM 1613 O O . GLU A 1 215 ? 9.002 -25.179 -35.528 1.00 61.72 215 GLU A O 1
ATOM 1618 N N . SER A 1 216 ? 7.690 -25.503 -33.737 1.00 58.00 216 SER A N 1
ATOM 1619 C CA . SER A 1 216 ? 8.062 -26.919 -33.583 1.00 58.00 216 SER A CA 1
ATOM 1620 C C . SER A 1 216 ? 7.617 -27.800 -34.759 1.00 58.00 216 SER A C 1
ATOM 1622 O O . SER A 1 216 ? 8.277 -28.792 -35.067 1.00 58.00 216 SER A O 1
ATOM 1624 N N . LEU A 1 217 ? 6.521 -27.430 -35.434 1.00 55.75 217 LEU A N 1
ATOM 1625 C CA . LEU A 1 217 ? 6.008 -28.147 -36.604 1.00 55.75 217 LEU A CA 1
ATOM 1626 C C . LEU A 1 217 ? 6.792 -27.784 -37.870 1.00 55.75 217 LEU A C 1
ATOM 1628 O O . LEU A 1 217 ? 7.083 -28.670 -38.668 1.00 55.75 217 LEU A O 1
ATOM 1632 N N . MET A 1 218 ? 7.192 -26.520 -38.033 1.00 55.25 218 MET A N 1
ATOM 1633 C CA . MET A 1 218 ? 7.957 -26.088 -39.210 1.00 55.25 218 MET A CA 1
ATOM 1634 C C . MET A 1 218 ? 9.411 -26.576 -39.203 1.00 55.25 218 MET A C 1
ATOM 1636 O O . MET A 1 218 ? 9.948 -26.901 -40.261 1.00 55.25 218 MET A O 1
ATOM 1640 N N . ASN A 1 219 ? 10.040 -26.718 -38.032 1.00 58.47 219 ASN A N 1
ATOM 1641 C CA . ASN A 1 219 ? 11.393 -27.280 -37.942 1.00 58.47 219 ASN A CA 1
ATOM 1642 C C . ASN A 1 219 ? 11.442 -28.807 -38.159 1.00 58.47 219 ASN A C 1
ATOM 1644 O O . ASN A 1 219 ? 12.522 -29.353 -38.381 1.00 58.47 219 ASN A O 1
ATOM 1648 N N . GLY A 1 220 ? 10.295 -29.496 -38.146 1.00 57.31 220 GLY A N 1
ATOM 1649 C CA . GLY A 1 220 ? 10.199 -30.940 -38.383 1.00 57.31 220 GLY A CA 1
ATOM 1650 C C . GLY A 1 220 ? 10.128 -31.372 -39.855 1.00 57.31 220 GLY A C 1
ATOM 1651 O O . GLY A 1 220 ? 10.276 -32.559 -40.129 1.00 57.31 220 GLY A O 1
ATOM 1652 N N . GLU A 1 221 ? 9.916 -30.455 -40.809 1.00 55.47 221 GLU A N 1
ATOM 1653 C CA . GLU A 1 221 ? 9.690 -30.796 -42.232 1.00 55.47 221 GLU A CA 1
ATOM 1654 C C . GLU A 1 221 ? 10.914 -30.609 -43.154 1.00 55.47 221 GLU A C 1
ATOM 1656 O O . GLU A 1 221 ? 10.817 -30.871 -44.352 1.00 55.47 221 GLU A O 1
ATOM 1661 N N . SER A 1 222 ? 12.082 -30.195 -42.644 1.00 55.41 222 SER A N 1
ATOM 1662 C CA . SER A 1 222 ? 13.262 -29.930 -43.496 1.00 55.41 222 SER A CA 1
ATOM 1663 C C . SER A 1 222 ? 14.267 -31.087 -43.634 1.00 55.41 222 SER A C 1
ATOM 1665 O O . SER A 1 222 ? 15.260 -30.950 -44.354 1.00 55.41 222 SER A O 1
ATOM 1667 N N . GLU A 1 223 ? 14.022 -32.251 -43.022 1.00 55.00 223 GLU A N 1
ATOM 1668 C CA . GLU A 1 223 ? 14.907 -33.410 -43.185 1.00 55.00 223 GLU A CA 1
ATOM 1669 C C . GLU A 1 223 ? 14.604 -34.210 -44.468 1.00 55.00 223 GLU A C 1
ATOM 1671 O O . GLU A 1 223 ? 13.732 -35.075 -44.515 1.00 55.00 223 GLU A O 1
ATOM 1676 N N . ASN A 1 224 ? 15.471 -33.963 -45.460 1.00 54.72 224 ASN A N 1
ATOM 1677 C CA . ASN A 1 224 ? 16.034 -34.928 -46.417 1.00 54.72 224 ASN A CA 1
ATOM 1678 C C . ASN A 1 224 ? 15.386 -35.021 -47.822 1.00 54.72 224 ASN A C 1
ATOM 1680 O O . ASN A 1 224 ? 14.555 -35.896 -48.069 1.00 54.72 224 ASN A O 1
ATOM 1684 N N . PRO A 1 225 ? 15.832 -34.213 -48.810 1.00 55.34 225 PRO A N 1
ATOM 1685 C CA . PRO A 1 225 ? 15.702 -34.607 -50.207 1.00 55.34 225 PRO A CA 1
ATOM 1686 C C . PRO A 1 225 ? 16.688 -35.751 -50.487 1.00 55.34 225 PRO A C 1
ATOM 1688 O O . PRO A 1 225 ? 17.905 -35.568 -50.423 1.00 55.34 225 PRO A O 1
ATOM 1691 N N . GLU A 1 226 ? 16.157 -36.943 -50.764 1.00 64.06 226 GLU A N 1
ATOM 1692 C CA . GLU A 1 226 ? 16.951 -38.101 -51.181 1.00 64.06 226 GLU A CA 1
ATOM 1693 C C . GLU A 1 226 ? 17.865 -37.739 -52.369 1.00 64.06 226 GLU A C 1
ATOM 1695 O O . GLU A 1 226 ? 17.420 -37.075 -53.311 1.00 64.06 226 GLU A O 1
ATOM 1700 N N . PRO A 1 227 ? 19.139 -38.170 -52.368 1.00 65.19 227 PRO A N 1
ATOM 1701 C CA . PRO A 1 227 ? 20.003 -37.989 -53.522 1.00 65.19 227 PRO A CA 1
ATOM 1702 C C . PRO A 1 227 ? 19.553 -38.943 -54.635 1.00 65.19 227 PRO A C 1
ATOM 1704 O O . PRO A 1 227 ? 19.747 -40.156 -54.535 1.00 65.19 227 PRO A O 1
ATOM 1707 N N . GLU A 1 228 ? 18.954 -38.398 -55.697 1.00 63.06 228 GLU A N 1
ATOM 1708 C CA . GLU A 1 228 ? 18.692 -39.151 -56.926 1.00 63.06 228 GLU A CA 1
ATOM 1709 C C . GLU A 1 228 ? 20.020 -39.659 -57.516 1.00 63.06 228 GLU A C 1
ATOM 1711 O O . GLU A 1 228 ? 20.965 -38.888 -57.720 1.00 63.06 228 GLU A O 1
ATOM 1716 N N . ALA A 1 229 ? 20.084 -40.976 -57.734 1.00 71.44 229 ALA A N 1
ATOM 1717 C CA . ALA A 1 229 ? 21.214 -41.716 -58.294 1.00 71.44 229 ALA A CA 1
ATOM 1718 C C . ALA A 1 229 ? 21.108 -41.882 -59.815 1.00 71.44 229 ALA A C 1
ATOM 1720 O O . ALA A 1 229 ? 19.972 -42.050 -60.317 1.00 71.44 229 ALA A O 1
#

Organism: NCBI:txid124430